Protein AF-A0A959H882-F1 (afdb_monomer)

Sequence (216 aa):
LDQQQSSIPTDHIDLYSEYSSTGFEPPEAHKGDVARAMFYFYTIYRQEADAEDPGFFESQRETLCEWHLADPADDKEYQRSEKIAFYQGNPNPFVLDCTVAQRTYCTEFFEPCDPVAVEEPAGGPGLEVKAIPNPAGTTTGLQYRLPASGEVTLFLFDAYGRLLFRRDLGYQQPGTHNYPLTMDGSQGPFLVCQLWLLREGGALIDSEKILWNGAR

Nearest PDB structures (foldseek):
  2xwx-assembly1_B  TM=7.263E-01  e=2.836E-04  Vibrio cholerae
  8gum-assembly1_A  TM=7.091E-01  e=6.236E-04  Vibrio campbellii ATCC BAA-1116
  3idu-assembly2_B  TM=5.069E-01  e=8.453E-03  Pyrococcus furiosus
  3idu-assembly1_A  TM=4.789E-01  e=1.373E-02  Pyrococcus furiosus
  8gum-assembly1_B  TM=6.459E-01  e=3.022E-01  Vibrio campbellii ATCC BAA-1116

Mean predicted aligned error: 14.74 Å

Foldseek 3Di:
DDDDDDDQDPPPSLCDWDDDPVDTGHRLQCLLVVLLVLVQCCVVCVVVCCVVPVCVCVVCLVVSLVSNVSHPADPVLVVVQVVVCVVVVHGRVCNQAVCVSCVPRVVVDDDDDDGPPPCLVPAAPAWDWDWPPFQDEQKTKIKIFAPAWAWKKKWKAAPVRHTPDIDTPGTDGGGIDIDMDGHDPPRDQKMKMKMFGAHDVGHTRHMDIDIGGHDD

pLDDT: mean 82.04, std 13.19, range [38.28, 97.5]

Radius of gyration: 22.75 Å; Cα contacts (8 Å, |Δi|>4): 353; chains: 1; bounding box: 53×35×68 Å

Secondary structure (DSSP, 8-state):
-----SS--SS-GGGS-EEETTEEE--GGGHHHHHHHHHHHHHHSHHHHHHH-TTHHHHHHHHHHHHHHHS---HHHHHHHHHHHHHHSS--HHHH-THHHHHHT-TT----------------S--EEEEESSSBSSEEEEEEEESS-EEEEEEEEETT--EEEEEEEEEE-SEEEEEEEE--TTS-SEEEEEEEEE-TTS-EEEEEEEEEEB--

Solvent-accessible surface area (backbone atoms only — not comparable to full-atom values): 12406 Å² total; per-residue (Å²): 134,95,80,84,80,94,65,85,64,95,67,71,52,58,77,44,65,48,78,58,99,89,50,74,44,67,21,52,94,42,30,12,62,52,22,37,51,50,54,46,49,48,69,76,41,39,70,62,45,47,70,75,44,67,58,57,62,68,76,41,43,65,62,33,44,51,24,36,67,77,24,65,70,48,72,68,56,43,54,47,31,52,60,49,14,75,78,72,74,57,54,54,60,47,60,70,34,51,61,52,44,36,77,72,79,26,73,89,59,87,70,90,69,75,54,69,68,68,71,63,57,69,65,32,89,55,58,43,70,45,60,49,54,68,66,17,65,59,51,30,30,41,38,32,31,37,66,53,62,25,35,32,37,42,36,31,22,32,82,85,68,48,78,76,45,77,45,78,73,46,75,42,69,53,44,81,47,76,45,86,44,78,56,67,93,84,59,61,53,39,34,38,41,36,40,37,34,18,38,93,90,70,51,79,60,28,46,37,75,43,84,42,42,38,51,132

Structure (mmCIF, N/CA/C/O backbone):
data_AF-A0A959H882-F1
#
_entry.id   AF-A0A959H882-F1
#
loop_
_atom_site.group_PDB
_atom_site.id
_atom_site.type_symbol
_atom_site.label_atom_id
_atom_site.label_alt_id
_atom_site.label_comp_id
_atom_site.label_asym_id
_atom_site.label_entity_id
_atom_site.label_seq_id
_atom_site.pdbx_PDB_ins_code
_atom_site.Cartn_x
_atom_site.Cartn_y
_atom_site.Cartn_z
_atom_site.occupancy
_atom_site.B_iso_or_equiv
_atom_site.auth_seq_id
_atom_site.auth_comp_id
_atom_site.auth_asym_id
_atom_site.auth_atom_id
_atom_site.pdbx_PDB_model_num
ATOM 1 N N . LEU A 1 1 ? -4.477 -20.015 -20.759 1.00 49.00 1 LEU A N 1
ATOM 2 C CA . LEU A 1 1 ? -4.951 -19.545 -22.078 1.00 49.00 1 LEU A CA 1
ATOM 3 C C . LEU A 1 1 ? -3.683 -19.179 -22.827 1.00 49.00 1 LEU A C 1
ATOM 5 O O . LEU A 1 1 ? -3.068 -18.199 -22.446 1.00 49.00 1 LEU A O 1
ATOM 9 N N . ASP A 1 2 ? -3.262 -20.001 -23.789 1.00 61.62 2 ASP A N 1
ATOM 10 C CA . ASP A 1 2 ? -2.006 -19.814 -24.534 1.00 61.62 2 ASP A CA 1
ATOM 11 C C . ASP A 1 2 ? -2.335 -19.198 -25.897 1.00 61.62 2 ASP A C 1
ATOM 13 O O . ASP A 1 2 ? -2.371 -19.884 -26.918 1.00 61.62 2 ASP A O 1
ATOM 17 N N . GLN A 1 3 ? -2.693 -17.915 -25.901 1.00 72.38 3 GLN A N 1
ATOM 18 C CA . GLN A 1 3 ? -2.927 -17.171 -27.137 1.00 72.38 3 GLN A CA 1
ATOM 19 C C . GLN A 1 3 ? -1.804 -16.155 -27.330 1.00 72.38 3 GLN A C 1
ATOM 21 O O . GLN A 1 3 ? -1.552 -15.332 -26.457 1.00 72.38 3 GLN A O 1
ATOM 26 N N . GLN A 1 4 ? -1.137 -16.227 -28.480 1.00 80.12 4 GLN A N 1
ATOM 27 C CA . GLN A 1 4 ? -0.104 -15.293 -28.912 1.00 80.12 4 GLN A CA 1
ATOM 28 C C . GLN A 1 4 ? -0.461 -14.801 -30.314 1.00 80.12 4 GLN A C 1
ATOM 30 O O . GLN A 1 4 ? -0.875 -15.592 -31.164 1.00 80.12 4 GLN A O 1
ATOM 35 N N . GLN A 1 5 ? -0.277 -13.508 -30.566 1.00 83.25 5 GLN A N 1
ATOM 36 C CA . GLN A 1 5 ? -0.464 -12.902 -31.881 1.00 83.25 5 GLN A CA 1
ATOM 37 C C . GLN A 1 5 ? 0.698 -11.967 -32.210 1.00 83.25 5 GLN A C 1
ATOM 39 O O . GLN A 1 5 ? 1.328 -11.410 -31.318 1.00 83.25 5 GLN A O 1
ATOM 44 N N . SER A 1 6 ? 0.993 -11.822 -33.501 1.00 83.44 6 SER A N 1
ATOM 45 C CA . SER A 1 6 ? 2.098 -10.997 -34.008 1.00 83.44 6 SER A CA 1
ATOM 46 C C . SER A 1 6 ? 1.657 -9.624 -34.523 1.00 83.44 6 SER A C 1
ATOM 48 O O . SER A 1 6 ? 2.498 -8.823 -34.919 1.00 83.44 6 SER A O 1
ATOM 50 N N . SER A 1 7 ? 0.350 -9.366 -34.582 1.00 84.12 7 SER A N 1
ATOM 51 C CA . SER A 1 7 ? -0.237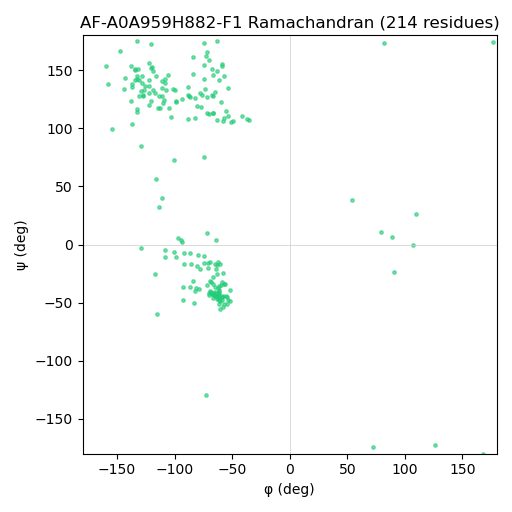 -8.080 -34.964 1.00 84.12 7 SER A CA 1
ATOM 52 C C . SER A 1 7 ? -0.847 -7.400 -33.747 1.00 84.12 7 SER A C 1
ATOM 54 O O . SER A 1 7 ? -1.462 -8.079 -32.926 1.00 84.12 7 SER A O 1
ATOM 56 N N . ILE A 1 8 ? -0.724 -6.072 -33.672 1.00 83.31 8 ILE A N 1
ATOM 57 C CA . ILE A 1 8 ? -1.352 -5.270 -32.617 1.00 83.31 8 ILE A CA 1
ATOM 58 C C . ILE A 1 8 ? -2.878 -5.476 -32.690 1.00 83.31 8 ILE A C 1
ATOM 60 O O . ILE A 1 8 ? -3.454 -5.254 -33.763 1.00 83.31 8 ILE A O 1
ATOM 64 N N . PRO A 1 9 ? -3.536 -5.940 -31.610 1.00 84.19 9 PRO A N 1
ATOM 65 C CA . PRO A 1 9 ? -4.986 -6.091 -31.586 1.00 84.19 9 PRO A CA 1
ATOM 66 C C . PRO A 1 9 ? -5.695 -4.749 -31.788 1.00 84.19 9 PRO A C 1
ATOM 68 O O . PRO A 1 9 ? -5.273 -3.719 -31.272 1.00 84.19 9 PRO A O 1
ATOM 71 N N . THR A 1 10 ? -6.800 -4.765 -32.535 1.00 85.12 10 THR A N 1
ATOM 72 C CA . THR A 1 10 ? -7.606 -3.563 -32.809 1.00 85.12 10 THR A CA 1
ATOM 73 C C . THR A 1 10 ? -8.634 -3.258 -31.723 1.00 85.12 10 THR A C 1
ATOM 75 O O . THR A 1 10 ? -9.138 -2.143 -31.679 1.00 85.12 10 THR A O 1
ATOM 78 N N . ASP A 1 11 ? -8.934 -4.232 -30.859 1.00 83.75 11 ASP A N 1
ATOM 79 C CA . ASP A 1 11 ? -9.894 -4.123 -29.760 1.00 83.75 11 ASP A CA 1
ATOM 80 C C . ASP A 1 11 ? -9.280 -4.672 -28.467 1.00 83.75 11 ASP A C 1
ATOM 82 O O . ASP A 1 11 ? -8.568 -5.678 -28.495 1.00 83.75 11 ASP A O 1
ATOM 86 N N . HIS A 1 12 ? -9.622 -4.055 -27.330 1.00 83.75 12 HIS A N 1
ATOM 87 C CA . HIS A 1 12 ? -9.167 -4.449 -25.987 1.00 83.75 12 HIS A CA 1
ATOM 88 C C . HIS A 1 12 ? -7.639 -4.554 -25.854 1.00 83.75 12 HIS A C 1
ATOM 90 O O . HIS A 1 12 ? -7.146 -5.473 -25.201 1.00 83.75 12 HIS A O 1
ATOM 96 N N . ILE A 1 13 ? -6.903 -3.638 -26.491 1.00 84.94 13 ILE A N 1
ATOM 97 C CA . ILE A 1 13 ? -5.433 -3.618 -26.485 1.00 84.94 13 ILE A CA 1
ATOM 98 C C . ILE A 1 13 ? -4.863 -3.683 -25.059 1.00 84.94 13 ILE A C 1
ATOM 100 O O . ILE A 1 13 ? -3.980 -4.495 -24.805 1.00 84.94 13 ILE A O 1
ATOM 104 N N . ASP A 1 14 ? -5.501 -2.987 -24.116 1.00 86.31 14 ASP A N 1
ATOM 105 C CA . ASP A 1 14 ? -5.119 -2.913 -22.701 1.00 86.31 14 ASP A CA 1
ATOM 106 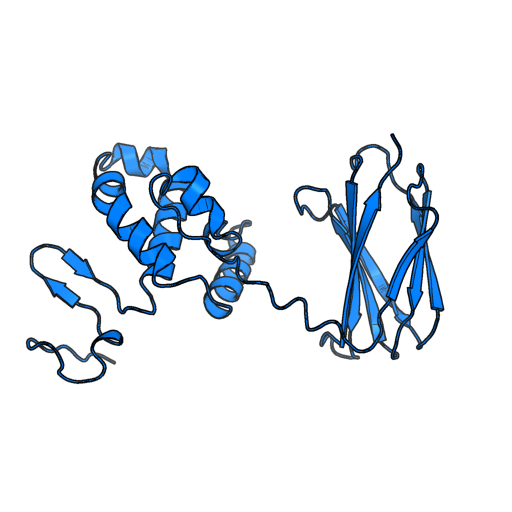C C . ASP A 1 14 ? -5.110 -4.267 -21.959 1.00 86.31 14 ASP A C 1
ATOM 108 O O . ASP A 1 14 ? -4.544 -4.383 -20.8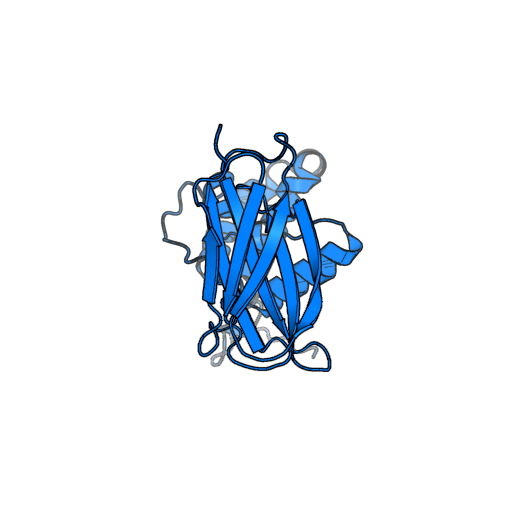71 1.00 86.31 14 ASP A O 1
ATOM 112 N N . LEU A 1 15 ? -5.751 -5.306 -22.516 1.00 86.81 15 LEU A N 1
ATOM 113 C CA . LEU A 1 15 ? -5.795 -6.654 -21.931 1.00 86.81 15 LEU A CA 1
ATOM 114 C C . LEU A 1 15 ? -4.605 -7.534 -22.332 1.00 86.81 15 LEU A C 1
ATOM 116 O O . LEU A 1 15 ? -4.486 -8.658 -21.835 1.00 86.81 15 LEU A O 1
ATOM 120 N N . TYR A 1 16 ? -3.755 -7.071 -23.246 1.00 87.31 16 TYR A N 1
ATOM 121 C CA . TYR A 1 16 ? -2.640 -7.847 -23.776 1.00 87.31 16 TYR A CA 1
ATOM 122 C C . TYR A 1 16 ? -1.315 -7.356 -23.206 1.00 87.31 16 TYR A C 1
ATOM 124 O O . TYR A 1 16 ? -1.120 -6.174 -22.961 1.00 87.31 16 TYR A O 1
ATOM 132 N N . SER A 1 17 ? -0.390 -8.291 -23.003 1.00 90.12 17 SER A N 1
ATOM 133 C CA . SER A 1 17 ? 1.014 -7.950 -22.784 1.00 90.12 17 SER A CA 1
ATOM 134 C C . SER A 1 17 ? 1.711 -7.757 -24.121 1.00 90.12 17 SER A C 1
ATOM 136 O O . SER A 1 17 ? 1.430 -8.485 -25.081 1.00 90.12 17 SER A O 1
ATOM 138 N N . GLU A 1 18 ? 2.675 -6.848 -24.162 1.00 90.38 18 GLU A N 1
ATOM 139 C CA . GLU A 1 18 ? 3.462 -6.559 -25.351 1.00 90.38 18 GLU A CA 1
ATOM 140 C C . GLU A 1 18 ? 4.889 -7.079 -25.188 1.00 90.38 18 GLU A C 1
ATOM 142 O O . GLU A 1 18 ? 5.509 -6.986 -24.129 1.00 90.38 18 GLU A O 1
ATOM 147 N N . TYR A 1 19 ? 5.429 -7.661 -26.254 1.00 89.44 19 TYR A N 1
ATOM 148 C CA . TYR A 1 19 ? 6.798 -8.158 -26.275 1.00 89.44 19 TYR A CA 1
ATOM 149 C C . TYR A 1 19 ? 7.511 -7.654 -27.522 1.00 89.44 19 TYR A C 1
ATOM 151 O O . TYR A 1 19 ? 7.033 -7.833 -28.645 1.00 89.44 19 TYR A O 1
ATOM 159 N N . SER A 1 20 ? 8.680 -7.054 -27.322 1.00 86.62 20 SER A N 1
ATOM 160 C CA . SER A 1 20 ? 9.545 -6.546 -28.380 1.00 86.62 20 SER A CA 1
ATOM 161 C C . SER A 1 20 ? 10.992 -6.991 -28.165 1.00 86.62 20 SER A C 1
ATOM 163 O O . SER A 1 20 ? 11.350 -7.585 -27.150 1.00 86.62 20 SER A O 1
ATOM 165 N N . SER A 1 21 ? 11.869 -6.681 -29.123 1.00 86.00 21 SER A N 1
ATOM 166 C CA . SER A 1 21 ? 13.305 -6.951 -28.985 1.00 86.00 21 SER A CA 1
ATOM 167 C C . SER A 1 21 ? 13.975 -6.143 -27.870 1.00 86.00 21 SER A C 1
ATOM 169 O O . SER A 1 21 ? 15.100 -6.458 -27.494 1.00 86.00 21 SER A O 1
ATOM 171 N N . THR A 1 22 ? 13.325 -5.082 -27.388 1.00 83.56 22 THR A N 1
ATOM 172 C CA . THR A 1 22 ? 13.871 -4.160 -26.387 1.00 83.56 22 THR A CA 1
ATOM 173 C C . THR A 1 22 ? 13.210 -4.300 -25.022 1.00 83.56 22 THR A C 1
ATOM 175 O O . THR A 1 22 ? 13.666 -3.660 -24.081 1.00 83.56 22 THR A O 1
ATOM 178 N N . GLY A 1 23 ? 12.170 -5.128 -24.881 1.00 85.50 23 GLY A N 1
ATOM 179 C CA . GLY A 1 23 ? 11.523 -5.313 -23.589 1.00 85.50 23 GLY A CA 1
ATOM 180 C C . GLY A 1 23 ? 10.195 -6.054 -23.636 1.00 85.50 23 GLY A C 1
ATOM 181 O O . GLY A 1 23 ? 9.709 -6.468 -24.690 1.00 85.50 23 GLY A O 1
ATOM 182 N N . PHE A 1 24 ? 9.628 -6.204 -22.446 1.00 90.75 24 PHE A N 1
ATOM 183 C CA . PHE A 1 24 ? 8.297 -6.734 -22.203 1.00 90.75 24 PHE A CA 1
ATOM 184 C C . PHE A 1 24 ? 7.492 -5.689 -21.434 1.00 90.75 24 PHE A C 1
ATOM 186 O O . PHE A 1 24 ? 8.002 -5.109 -20.475 1.00 90.75 24 PHE A O 1
ATOM 193 N N . GLU A 1 25 ? 6.244 -5.492 -21.833 1.00 92.06 25 GLU A N 1
ATOM 194 C CA . GLU A 1 25 ? 5.291 -4.594 -21.194 1.00 92.06 25 GLU A CA 1
ATOM 195 C C . GLU A 1 25 ? 4.064 -5.404 -20.741 1.00 92.06 25 GLU A C 1
ATOM 197 O O . GLU A 1 25 ? 3.471 -6.132 -21.546 1.00 92.06 25 GLU A O 1
ATOM 202 N N . PRO A 1 26 ? 3.700 -5.367 -19.448 1.00 93.38 26 PRO A N 1
ATOM 203 C CA . PRO A 1 26 ? 2.526 -6.066 -18.941 1.00 93.38 26 PRO A CA 1
ATOM 204 C C . PRO A 1 26 ? 1.227 -5.377 -19.403 1.00 93.38 26 PRO A C 1
ATOM 206 O O . PRO A 1 26 ? 1.269 -4.225 -19.833 1.00 93.38 26 PRO A O 1
ATOM 209 N N . PRO A 1 27 ? 0.064 -6.050 -19.282 1.00 93.25 27 PRO A N 1
ATOM 210 C CA . PRO A 1 27 ? -1.227 -5.419 -19.549 1.00 93.25 27 PRO A CA 1
ATOM 211 C C . PRO A 1 27 ? -1.439 -4.214 -18.628 1.00 93.25 27 PRO A C 1
ATOM 213 O O . PRO A 1 27 ? -0.927 -4.207 -17.506 1.00 93.25 27 PRO A O 1
ATOM 216 N N . GLU A 1 28 ? -2.241 -3.242 -19.062 1.00 90.25 28 GLU A N 1
ATOM 217 C CA . GLU A 1 28 ? -2.401 -1.959 -18.359 1.00 90.25 28 GLU A CA 1
ATOM 218 C C . GLU A 1 28 ? -2.802 -2.139 -16.889 1.00 90.25 28 GLU A C 1
ATOM 220 O O . GLU A 1 28 ? -2.167 -1.581 -16.002 1.00 90.25 28 GLU A O 1
ATOM 225 N N . ALA A 1 29 ? -3.774 -3.018 -16.623 1.00 88.62 29 ALA A N 1
ATOM 226 C CA . ALA A 1 29 ? -4.284 -3.325 -15.279 1.00 88.62 29 ALA A CA 1
ATOM 227 C C . ALA A 1 29 ? -3.322 -4.150 -14.388 1.00 88.62 29 ALA A C 1
ATOM 229 O O . ALA A 1 29 ? -3.738 -4.715 -13.377 1.00 88.62 29 ALA A O 1
ATOM 230 N N . HIS A 1 30 ? -2.074 -4.336 -14.821 1.00 92.62 30 HIS A N 1
ATOM 231 C CA . HIS A 1 30 ? -1.021 -5.018 -14.069 1.00 92.62 30 HIS A CA 1
ATOM 232 C C . HIS A 1 30 ? 0.279 -4.212 -13.992 1.00 92.62 30 HIS A C 1
ATOM 234 O O . HIS A 1 30 ? 1.249 -4.668 -13.377 1.00 92.62 30 HIS A O 1
ATOM 240 N N . LYS A 1 31 ? 0.346 -3.044 -14.633 1.00 94.56 31 LYS A N 1
ATOM 241 C CA . LYS A 1 31 ? 1.549 -2.209 -14.653 1.00 94.56 31 LYS A CA 1
ATOM 242 C C . LYS A 1 31 ? 1.940 -1.769 -13.244 1.00 94.56 31 LYS A C 1
ATOM 244 O O . LYS A 1 31 ? 3.107 -1.888 -12.861 1.00 94.56 31 LYS A O 1
ATOM 249 N N . GLY A 1 32 ? 0.969 -1.345 -12.447 1.00 94.56 32 GLY A N 1
ATOM 250 C CA . GLY A 1 32 ? 1.167 -0.887 -11.079 1.00 94.56 32 GLY A CA 1
ATOM 251 C C . GLY A 1 32 ? 1.571 -2.016 -10.144 1.00 94.56 32 GLY A C 1
ATOM 252 O O . GLY A 1 32 ? 2.495 -1.852 -9.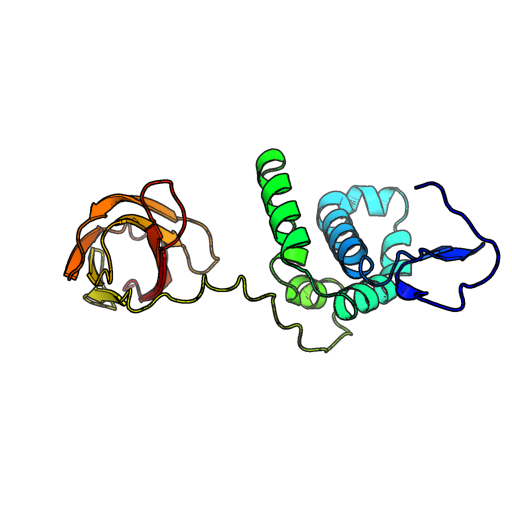346 1.00 94.56 32 GLY A O 1
ATOM 253 N N . ASP A 1 33 ? 0.952 -3.187 -10.299 1.00 94.69 33 ASP A N 1
ATOM 254 C CA . ASP A 1 33 ? 1.320 -4.413 -9.583 1.00 94.69 33 ASP A CA 1
ATOM 255 C C . ASP A 1 33 ? 2.807 -4.749 -9.760 1.00 94.69 33 ASP A C 1
ATOM 257 O O . ASP A 1 33 ? 3.527 -5.037 -8.796 1.00 94.69 33 ASP A O 1
ATOM 261 N N . VAL A 1 34 ? 3.281 -4.707 -11.010 1.00 96.62 34 VAL A N 1
ATOM 262 C CA . VAL A 1 34 ? 4.688 -4.954 -11.346 1.00 96.62 34 VAL A CA 1
ATOM 263 C C . VAL A 1 34 ? 5.575 -3.869 -10.743 1.00 96.62 34 VAL A C 1
ATOM 265 O O . VAL A 1 34 ? 6.591 -4.196 -10.126 1.00 96.62 34 VAL A O 1
ATOM 268 N N . ALA A 1 35 ? 5.182 -2.598 -10.846 1.00 96.94 35 ALA A N 1
ATOM 269 C CA . ALA A 1 35 ? 5.929 -1.488 -10.264 1.00 96.94 35 ALA A CA 1
ATOM 270 C C . ALA A 1 35 ? 6.123 -1.648 -8.750 1.00 96.94 35 ALA A C 1
ATOM 272 O O . ALA A 1 35 ? 7.253 -1.630 -8.254 1.00 96.94 35 ALA A O 1
ATOM 273 N N . ARG A 1 36 ? 5.042 -1.899 -8.006 1.00 95.50 36 ARG A N 1
ATOM 274 C CA . ARG A 1 36 ? 5.077 -2.066 -6.545 1.00 95.50 36 ARG A CA 1
ATOM 275 C C . ARG A 1 36 ? 5.839 -3.315 -6.118 1.00 95.50 36 ARG A C 1
ATOM 277 O O . ARG A 1 36 ? 6.515 -3.290 -5.085 1.00 95.50 36 ARG A O 1
ATOM 284 N N . ALA A 1 37 ? 5.777 -4.396 -6.894 1.00 94.88 37 ALA A N 1
ATOM 285 C CA . ALA A 1 37 ? 6.597 -5.581 -6.660 1.00 94.88 37 ALA A CA 1
ATOM 286 C C . ALA A 1 37 ? 8.095 -5.291 -6.857 1.00 94.88 37 ALA A C 1
ATOM 288 O O . ALA A 1 37 ? 8.906 -5.692 -6.021 1.00 94.88 37 ALA A O 1
ATOM 289 N N . MET A 1 38 ? 8.461 -4.551 -7.909 1.00 97.00 38 MET A N 1
ATOM 290 C CA . MET A 1 38 ? 9.848 -4.168 -8.192 1.00 97.00 38 MET A CA 1
ATOM 291 C C . MET A 1 38 ? 10.409 -3.199 -7.149 1.00 97.00 38 MET A C 1
ATOM 293 O O . MET A 1 38 ? 11.529 -3.399 -6.677 1.00 97.00 38 MET A O 1
ATOM 297 N N . PHE A 1 39 ? 9.629 -2.202 -6.720 1.00 96.31 39 PHE A N 1
ATOM 298 C CA . PHE A 1 39 ? 10.022 -1.308 -5.628 1.00 96.31 39 PHE A CA 1
ATOM 299 C C . PHE A 1 39 ? 10.280 -2.074 -4.333 1.00 96.31 39 PHE A C 1
ATOM 301 O O . PHE A 1 39 ? 11.299 -1.852 -3.679 1.00 96.31 39 PHE A O 1
ATOM 308 N N . TYR A 1 40 ? 9.400 -3.013 -3.979 1.00 94.19 40 TYR A N 1
ATOM 309 C CA . TYR A 1 40 ? 9.592 -3.865 -2.810 1.00 94.19 40 TYR A CA 1
ATOM 310 C C . TYR A 1 40 ? 10.848 -4.721 -2.923 1.00 94.19 40 TYR A C 1
ATOM 312 O O . TYR A 1 40 ? 11.682 -4.702 -2.018 1.00 94.19 40 TYR A O 1
ATOM 320 N N . PHE A 1 41 ? 11.005 -5.433 -4.040 1.00 94.62 41 PHE A N 1
ATOM 321 C CA . PHE A 1 41 ? 12.165 -6.281 -4.284 1.00 94.62 41 PHE A CA 1
ATOM 322 C C . PHE A 1 41 ? 13.464 -5.489 -4.132 1.00 94.62 41 PHE A C 1
ATOM 324 O O . PHE A 1 41 ? 14.327 -5.880 -3.349 1.00 94.62 41 PHE A O 1
ATOM 331 N N . TYR A 1 42 ? 13.572 -4.342 -4.804 1.00 95.69 42 TYR A N 1
ATOM 332 C CA . TYR A 1 42 ? 14.772 -3.518 -4.738 1.00 95.69 42 TYR A CA 1
ATOM 333 C C . TYR A 1 42 ? 14.979 -2.886 -3.355 1.00 95.69 42 TYR A C 1
ATOM 335 O O . TYR A 1 42 ? 16.114 -2.746 -2.916 1.00 95.69 42 TYR A O 1
ATOM 343 N N . THR A 1 43 ? 13.911 -2.556 -2.621 1.00 92.94 43 THR A N 1
ATOM 344 C CA . THR A 1 43 ? 14.021 -2.063 -1.235 1.00 92.94 43 THR A CA 1
ATOM 345 C C . THR A 1 43 ? 14.604 -3.126 -0.302 1.00 92.94 43 THR A C 1
ATOM 347 O O . THR A 1 43 ? 15.451 -2.813 0.534 1.00 92.94 43 THR A O 1
ATOM 350 N N . ILE A 1 44 ? 14.141 -4.373 -0.419 1.00 91.06 44 ILE A N 1
ATOM 351 C CA . ILE A 1 44 ? 14.508 -5.462 0.495 1.00 91.06 44 ILE A CA 1
ATOM 352 C C . ILE A 1 44 ? 15.848 -6.105 0.119 1.00 91.06 44 ILE A C 1
ATOM 354 O O . ILE A 1 44 ? 16.643 -6.395 1.009 1.00 91.06 44 ILE A O 1
ATOM 358 N N . TYR A 1 45 ? 16.115 -6.291 -1.175 1.00 92.75 45 TYR A N 1
ATOM 359 C CA . TYR A 1 45 ? 17.271 -7.026 -1.708 1.00 92.75 45 TYR A CA 1
ATOM 360 C C . TYR A 1 45 ? 18.250 -6.119 -2.457 1.00 92.75 45 TYR A C 1
ATOM 362 O O . TYR A 1 45 ? 18.865 -6.517 -3.447 1.00 92.75 45 TYR A O 1
ATOM 370 N N . ARG A 1 46 ? 18.370 -4.860 -2.020 1.00 93.94 46 ARG A N 1
ATOM 371 C CA . ARG A 1 46 ? 19.183 -3.854 -2.710 1.00 93.94 46 ARG A CA 1
ATOM 372 C C . ARG A 1 46 ? 20.627 -4.297 -2.912 1.00 93.94 46 ARG A C 1
ATOM 374 O O . ARG A 1 46 ? 21.183 -4.087 -3.979 1.00 93.94 46 ARG A O 1
ATOM 381 N N . GLN A 1 47 ? 21.240 -4.880 -1.881 1.00 95.31 47 GLN A N 1
ATOM 382 C CA . GLN A 1 47 ? 22.654 -5.254 -1.936 1.00 95.31 47 GLN A CA 1
ATOM 383 C C . GLN A 1 47 ? 22.901 -6.343 -2.977 1.00 95.31 47 GLN A C 1
ATOM 385 O O . GLN A 1 47 ? 23.882 -6.277 -3.708 1.00 95.31 47 GLN A O 1
ATOM 390 N N . GLU A 1 48 ? 22.010 -7.326 -3.050 1.00 97.19 48 GLU A N 1
ATOM 391 C CA . GLU A 1 48 ? 22.064 -8.416 -4.012 1.00 97.19 48 GLU A CA 1
ATOM 392 C C . GLU A 1 48 ? 21.770 -7.920 -5.430 1.00 97.19 48 GLU A C 1
ATOM 394 O O . GLU A 1 48 ? 22.490 -8.273 -6.358 1.00 97.19 48 GLU A O 1
ATOM 399 N N . ALA A 1 49 ? 20.763 -7.058 -5.596 1.00 95.31 49 ALA A N 1
ATOM 400 C CA . ALA A 1 49 ? 20.442 -6.451 -6.885 1.00 95.31 49 ALA A CA 1
ATOM 401 C C . ALA A 1 49 ? 21.608 -5.603 -7.421 1.00 95.31 49 ALA A C 1
ATOM 403 O O . ALA A 1 49 ? 22.024 -5.790 -8.562 1.00 95.31 49 ALA A O 1
ATOM 404 N N . ASP A 1 50 ? 22.184 -4.738 -6.579 1.00 95.50 50 ASP A N 1
ATOM 405 C CA . ASP A 1 50 ? 23.317 -3.877 -6.940 1.00 95.50 50 ASP A CA 1
ATOM 406 C C . ASP A 1 50 ? 24.601 -4.683 -7.206 1.00 95.50 50 ASP A C 1
ATOM 408 O O . ASP A 1 50 ? 25.465 -4.239 -7.965 1.00 95.50 50 ASP A O 1
ATOM 412 N N . ALA A 1 51 ? 24.750 -5.858 -6.583 1.00 97.50 51 ALA A N 1
ATOM 413 C CA . ALA A 1 51 ? 25.878 -6.754 -6.829 1.00 97.50 51 ALA A CA 1
ATOM 414 C C . ALA A 1 51 ? 25.797 -7.447 -8.198 1.00 97.50 51 ALA A C 1
ATOM 416 O O . ALA A 1 51 ? 26.839 -7.683 -8.811 1.00 97.50 51 ALA A O 1
ATOM 417 N N . GLU A 1 52 ? 24.589 -7.769 -8.664 1.00 97.25 52 GLU A N 1
ATOM 418 C CA . GLU A 1 52 ? 24.365 -8.416 -9.961 1.00 97.25 52 GLU A CA 1
ATOM 419 C C . GLU A 1 52 ? 24.340 -7.402 -11.114 1.00 97.25 52 GLU A C 1
ATOM 421 O O . GLU A 1 52 ? 25.056 -7.574 -12.101 1.00 97.25 52 GLU A O 1
ATOM 426 N N . ASP A 1 53 ? 23.554 -6.328 -10.994 1.00 96.94 53 ASP A N 1
ATOM 427 C CA . ASP A 1 53 ? 23.511 -5.238 -11.971 1.00 96.94 53 ASP A CA 1
ATOM 428 C C . ASP A 1 53 ? 23.054 -3.918 -11.312 1.00 96.94 53 ASP A C 1
ATOM 430 O O . ASP A 1 53 ? 21.851 -3.671 -11.164 1.00 96.94 53 ASP A O 1
ATOM 434 N N . PRO A 1 54 ? 23.992 -3.017 -10.964 1.00 94.25 54 PRO A N 1
ATOM 435 C CA . PRO A 1 54 ? 23.673 -1.761 -10.284 1.00 94.25 54 PRO A CA 1
ATOM 436 C C . PRO A 1 54 ? 22.916 -0.758 -11.165 1.00 94.25 54 PRO A C 1
ATOM 438 O O . PRO A 1 54 ? 22.388 0.230 -10.656 1.00 94.25 54 PRO A O 1
ATOM 441 N N . GLY A 1 55 ? 22.886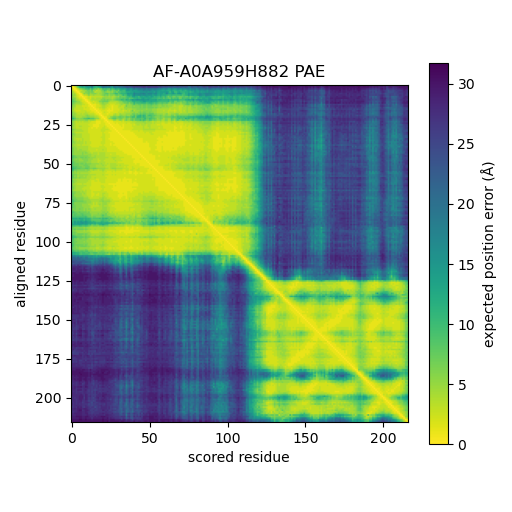 -0.959 -12.488 1.00 95.50 55 GLY A N 1
ATOM 442 C CA . GLY A 1 55 ? 22.160 -0.097 -13.419 1.00 95.50 55 GLY A CA 1
ATOM 443 C C . GLY A 1 55 ? 20.732 -0.563 -13.692 1.00 95.50 55 GLY A C 1
ATOM 444 O O . GLY A 1 55 ? 19.927 0.228 -14.184 1.00 95.50 55 GLY A O 1
ATOM 445 N N . PHE A 1 56 ? 20.404 -1.818 -13.373 1.00 94.62 56 PHE A N 1
ATOM 446 C CA . PHE A 1 56 ? 19.155 -2.447 -13.798 1.00 94.62 56 PHE A CA 1
ATOM 447 C C . PHE A 1 56 ? 17.922 -1.715 -13.270 1.00 94.62 56 PHE A C 1
ATOM 449 O O . PHE A 1 56 ? 17.083 -1.277 -14.058 1.00 94.62 56 PHE A O 1
ATOM 456 N N . PHE A 1 57 ? 17.831 -1.528 -11.950 1.00 95.94 57 PHE A N 1
ATOM 457 C CA . PHE A 1 57 ? 16.683 -0.854 -11.343 1.00 95.94 57 PHE A CA 1
ATOM 458 C C . PHE A 1 57 ? 16.575 0.601 -11.808 1.00 95.94 57 PHE A C 1
ATOM 460 O O . PHE A 1 57 ? 15.502 1.035 -12.216 1.00 95.94 57 PHE A O 1
ATOM 467 N N . GLU A 1 58 ? 17.688 1.343 -11.797 1.00 95.12 58 GLU A N 1
ATOM 468 C CA . GLU A 1 58 ? 17.680 2.759 -12.177 1.00 95.12 58 GLU A CA 1
ATOM 469 C C . GLU A 1 58 ? 17.249 2.953 -13.635 1.00 95.12 58 GLU A C 1
ATOM 471 O O . GLU A 1 58 ? 16.480 3.862 -13.928 1.00 95.12 58 GLU A O 1
ATOM 476 N N . SER A 1 59 ? 17.649 2.052 -14.539 1.00 95.69 59 SER A N 1
ATOM 477 C CA . SER A 1 59 ? 17.250 2.110 -15.952 1.00 95.69 59 SER A CA 1
ATOM 478 C C . SER A 1 59 ? 15.744 1.940 -16.191 1.00 95.69 59 SER A C 1
ATOM 480 O O . SER A 1 59 ? 15.247 2.343 -17.238 1.00 95.69 59 SER A O 1
ATOM 482 N N . GLN A 1 60 ? 15.022 1.349 -15.234 1.00 95.19 60 GLN A N 1
ATOM 483 C CA . GLN A 1 60 ? 13.579 1.099 -15.307 1.00 95.19 60 GLN A CA 1
ATOM 484 C C . GLN A 1 60 ? 12.778 2.001 -14.363 1.00 95.19 60 GLN A C 1
ATOM 486 O O . GLN A 1 60 ? 11.553 2.041 -14.456 1.00 95.19 60 GLN A O 1
ATOM 491 N N . ARG A 1 61 ? 13.447 2.716 -13.448 1.00 96.31 61 ARG A N 1
ATOM 492 C CA . ARG A 1 61 ? 12.825 3.471 -12.353 1.00 96.31 61 ARG A CA 1
ATOM 493 C C . ARG A 1 61 ? 11.731 4.409 -12.848 1.00 96.31 61 ARG A C 1
ATOM 495 O O . ARG A 1 61 ? 10.641 4.394 -12.287 1.00 96.31 61 ARG A O 1
ATOM 502 N N . GLU A 1 62 ? 12.011 5.198 -13.883 1.00 95.94 62 GLU A N 1
ATOM 503 C CA . GLU A 1 62 ? 11.049 6.155 -14.445 1.00 95.94 62 GLU A CA 1
ATOM 504 C C . GLU A 1 62 ? 9.796 5.444 -14.973 1.00 95.94 62 GLU A C 1
ATOM 506 O O . GLU A 1 62 ? 8.692 5.781 -14.551 1.00 95.94 62 GLU A O 1
ATOM 511 N N . THR A 1 63 ? 9.961 4.383 -15.770 1.00 95.31 63 THR A N 1
ATOM 512 C CA . THR A 1 63 ? 8.850 3.555 -16.266 1.00 95.31 63 THR A CA 1
ATOM 513 C C . THR A 1 63 ? 8.027 2.957 -15.125 1.00 95.31 63 THR A C 1
ATOM 515 O O . THR A 1 63 ? 6.800 2.988 -15.157 1.00 95.31 63 THR A O 1
ATOM 518 N N . LEU A 1 64 ? 8.680 2.434 -14.081 1.00 96.75 64 LEU A N 1
ATOM 519 C CA . LEU A 1 64 ? 7.985 1.871 -12.919 1.00 96.75 64 LEU A CA 1
ATOM 520 C C . LEU A 1 64 ? 7.206 2.953 -12.154 1.00 96.75 64 LEU A C 1
ATOM 522 O O . LEU A 1 64 ? 6.112 2.687 -11.662 1.00 96.75 64 LEU A O 1
ATOM 526 N N . CYS A 1 65 ? 7.733 4.174 -12.061 1.00 95.31 65 CYS A N 1
ATOM 527 C CA . CYS A 1 65 ? 7.019 5.296 -11.455 1.00 95.31 65 CYS A CA 1
ATOM 528 C C . CYS A 1 65 ? 5.779 5.699 -12.264 1.00 95.31 65 CYS A C 1
ATOM 530 O O . CYS A 1 65 ? 4.724 5.922 -11.673 1.00 95.31 65 CYS A O 1
ATOM 532 N N . GLU A 1 66 ? 5.876 5.740 -13.594 1.00 94.06 66 GLU A N 1
ATOM 533 C CA . GLU A 1 66 ? 4.728 5.988 -14.475 1.00 94.06 66 GLU A CA 1
ATOM 534 C C . GLU A 1 66 ? 3.665 4.895 -14.329 1.00 94.06 66 GLU A C 1
ATOM 536 O O . GLU A 1 66 ? 2.485 5.189 -14.151 1.00 94.06 66 GLU A O 1
ATOM 541 N N . TRP A 1 67 ? 4.086 3.631 -14.323 1.00 95.12 67 TRP A N 1
ATOM 542 C CA . TRP A 1 67 ? 3.204 2.478 -14.150 1.00 95.12 67 TRP A CA 1
ATOM 543 C C . TRP A 1 67 ? 2.492 2.470 -12.799 1.00 95.12 67 TRP A C 1
ATOM 545 O O . TRP A 1 67 ? 1.298 2.192 -12.736 1.00 95.12 67 TRP A O 1
ATOM 555 N N . HIS A 1 68 ? 3.198 2.816 -11.722 1.00 93.19 68 HIS A N 1
ATOM 556 C CA . HIS A 1 68 ? 2.611 2.934 -10.385 1.00 93.19 68 HIS A CA 1
ATOM 557 C C . HIS A 1 68 ? 1.510 3.996 -10.315 1.00 93.19 68 HIS A C 1
ATOM 559 O O . HIS A 1 68 ? 0.538 3.814 -9.586 1.00 93.19 68 HIS A O 1
ATOM 565 N N . LEU A 1 69 ? 1.658 5.097 -11.055 1.00 89.81 69 LEU A N 1
ATOM 566 C CA . LEU A 1 69 ? 0.652 6.158 -11.113 1.00 89.81 69 LEU A CA 1
ATOM 567 C C . LEU A 1 69 ? -0.519 5.815 -12.035 1.00 89.81 69 LEU A C 1
ATOM 569 O O . LEU A 1 69 ? -1.657 6.156 -11.721 1.00 89.81 69 LEU A O 1
ATOM 573 N N . ALA A 1 70 ? -0.246 5.157 -13.162 1.00 89.50 70 ALA A N 1
ATOM 574 C CA . ALA A 1 70 ? -1.265 4.785 -14.138 1.00 89.50 70 ALA A CA 1
ATOM 575 C C . ALA A 1 70 ? -2.218 3.695 -13.618 1.00 89.50 70 ALA A C 1
ATOM 577 O O . ALA A 1 70 ? -3.393 3.687 -13.981 1.00 89.50 70 ALA A O 1
ATOM 578 N N . ASP A 1 71 ? -1.721 2.804 -12.756 1.00 90.75 71 ASP A N 1
ATOM 579 C CA . ASP A 1 71 ? -2.456 1.664 -12.204 1.00 90.75 71 ASP A CA 1
ATOM 580 C C . ASP A 1 71 ? -2.326 1.633 -10.664 1.00 90.75 71 ASP A C 1
ATOM 582 O O . ASP A 1 71 ? -1.419 0.997 -10.110 1.00 90.75 71 ASP A O 1
ATOM 586 N N . PRO A 1 72 ? -3.184 2.375 -9.934 1.00 88.50 72 PRO A N 1
ATOM 587 C CA . PRO A 1 72 ? -3.192 2.378 -8.473 1.00 88.50 72 PRO A CA 1
ATOM 588 C C . PRO A 1 72 ? -3.430 0.983 -7.885 1.00 88.50 72 PRO A C 1
ATOM 590 O O . PRO A 1 72 ? -4.041 0.125 -8.515 1.00 88.50 72 PRO A O 1
ATOM 593 N N . ALA A 1 73 ? -2.969 0.757 -6.652 1.00 87.88 73 ALA A N 1
ATOM 594 C CA . ALA A 1 73 ? -3.252 -0.494 -5.952 1.00 87.88 73 ALA A CA 1
ATOM 595 C C . ALA A 1 73 ? -4.766 -0.732 -5.839 1.00 87.88 73 ALA A C 1
ATOM 597 O O . ALA A 1 73 ? -5.537 0.212 -5.674 1.00 87.88 73 ALA A O 1
ATOM 598 N N . ASP A 1 74 ? -5.190 -1.992 -5.907 1.00 81.12 74 ASP A N 1
ATOM 599 C CA . ASP A 1 74 ? -6.591 -2.382 -5.751 1.00 81.12 74 ASP A CA 1
ATOM 600 C C . ASP A 1 74 ? -6.786 -3.354 -4.573 1.00 81.12 74 ASP A C 1
ATOM 602 O O . ASP A 1 74 ? -5.835 -3.860 -3.965 1.00 81.12 74 ASP A O 1
ATOM 606 N N . ASP A 1 75 ? -8.047 -3.646 -4.244 1.00 77.69 75 ASP A N 1
ATOM 607 C CA . ASP A 1 75 ? -8.391 -4.568 -3.155 1.00 77.69 75 ASP A CA 1
ATOM 608 C C . ASP A 1 75 ? -7.808 -5.971 -3.351 1.00 77.69 75 ASP A C 1
ATOM 610 O O . ASP A 1 75 ? -7.499 -6.667 -2.379 1.00 77.69 75 ASP A O 1
ATOM 614 N N . LYS A 1 76 ? -7.671 -6.433 -4.600 1.00 80.19 76 LYS A N 1
ATOM 615 C CA . LYS A 1 76 ? -7.122 -7.765 -4.877 1.00 80.19 76 LYS A CA 1
ATOM 616 C C . LYS A 1 76 ? -5.638 -7.786 -4.558 1.00 80.19 76 LYS A C 1
ATOM 618 O O . LYS A 1 76 ? -5.159 -8.759 -3.969 1.00 80.19 76 LYS A O 1
ATOM 623 N N . GLU A 1 77 ? -4.922 -6.734 -4.925 1.00 84.56 77 GLU A N 1
ATOM 624 C CA . GLU A 1 77 ? -3.512 -6.573 -4.634 1.00 84.56 77 GLU A CA 1
ATOM 625 C C . GLU A 1 77 ? -3.266 -6.419 -3.131 1.00 84.56 77 GLU A C 1
ATOM 627 O O . GLU A 1 77 ? -2.388 -7.096 -2.587 1.00 84.56 77 GLU A O 1
ATOM 632 N N . TYR A 1 78 ? -4.098 -5.638 -2.439 1.00 80.38 78 TYR A N 1
ATOM 633 C CA . TYR A 1 78 ? -4.077 -5.517 -0.983 1.00 80.38 78 TYR A CA 1
ATOM 634 C C . TYR A 1 78 ? -4.273 -6.879 -0.306 1.00 80.38 78 TYR A C 1
ATOM 636 O O . TYR A 1 78 ? -3.409 -7.336 0.446 1.00 80.38 78 TYR A O 1
ATOM 644 N N . GLN A 1 79 ? -5.346 -7.600 -0.651 1.00 80.19 79 GLN A N 1
ATOM 645 C CA . GLN A 1 79 ? -5.623 -8.934 -0.109 1.00 80.19 79 GLN A CA 1
ATOM 646 C C . GLN A 1 79 ? -4.504 -9.932 -0.420 1.00 80.19 79 GLN A C 1
ATOM 648 O O . GLN A 1 79 ? -4.221 -10.828 0.379 1.00 80.19 79 GLN A O 1
ATOM 653 N N . ARG A 1 80 ? -3.868 -9.824 -1.592 1.00 81.56 80 ARG A N 1
ATOM 654 C CA . ARG A 1 80 ? -2.705 -10.643 -1.947 1.00 81.56 80 ARG A CA 1
ATOM 655 C C . ARG A 1 80 ? -1.511 -10.299 -1.057 1.00 81.56 80 ARG A C 1
ATOM 657 O O . ARG A 1 80 ? -0.884 -11.220 -0.537 1.00 81.56 80 ARG A O 1
ATOM 664 N N . SER A 1 81 ? -1.225 -9.014 -0.859 1.00 82.44 81 SER A N 1
ATOM 665 C CA . SER A 1 81 ? -0.150 -8.518 0.006 1.00 82.44 81 SER A CA 1
ATOM 666 C C . SER A 1 81 ? -0.332 -8.996 1.450 1.00 82.44 81 SER A C 1
ATOM 668 O O . SER A 1 81 ? 0.598 -9.551 2.034 1.00 82.44 81 SER A O 1
ATOM 670 N N . GLU A 1 82 ? -1.550 -8.916 1.995 1.00 77.69 82 GLU A N 1
ATOM 671 C CA . GLU A 1 82 ? -1.877 -9.438 3.329 1.00 77.69 82 GLU A CA 1
ATOM 672 C C . GLU A 1 82 ? -1.716 -10.962 3.430 1.00 77.69 82 GLU A C 1
ATOM 674 O O . GLU A 1 82 ? -1.122 -11.474 4.382 1.00 77.69 82 GLU A O 1
ATOM 679 N N . LYS A 1 83 ? -2.199 -11.714 2.432 1.00 76.56 83 LYS A N 1
ATOM 680 C CA . LYS A 1 83 ? -2.036 -13.179 2.396 1.00 76.56 83 LYS A CA 1
ATOM 681 C C . LYS A 1 83 ? -0.567 -13.588 2.351 1.00 76.56 83 LYS A C 1
ATOM 683 O O . LYS A 1 83 ? -0.195 -14.562 2.998 1.00 76.56 83 LYS A O 1
ATOM 688 N N . ILE A 1 84 ? 0.269 -12.872 1.600 1.00 75.06 84 ILE A N 1
ATOM 689 C CA . ILE A 1 84 ? 1.715 -13.129 1.536 1.00 75.06 84 ILE A CA 1
ATOM 690 C C . ILE A 1 84 ? 2.385 -12.758 2.864 1.00 75.06 84 ILE A C 1
ATOM 692 O O . ILE A 1 84 ? 3.220 -13.522 3.357 1.00 75.06 84 ILE A O 1
ATOM 696 N N . ALA A 1 85 ? 1.974 -11.649 3.487 1.00 77.44 85 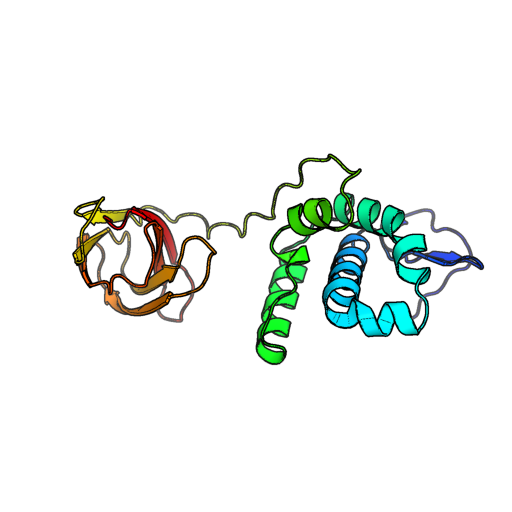ALA A N 1
ATOM 697 C CA . ALA A 1 85 ? 2.478 -11.211 4.786 1.00 77.44 85 ALA A CA 1
ATOM 698 C C . ALA A 1 85 ? 2.292 -12.273 5.876 1.00 77.44 85 ALA A C 1
ATOM 700 O O . ALA A 1 85 ? 3.165 -12.428 6.725 1.00 77.44 85 ALA A O 1
ATOM 701 N N . PHE A 1 86 ? 1.217 -13.067 5.824 1.00 67.38 86 PHE A N 1
ATOM 702 C CA . PHE A 1 86 ? 1.026 -14.201 6.735 1.00 67.38 86 PHE A CA 1
ATOM 703 C C . PHE A 1 86 ? 2.190 -15.211 6.697 1.00 67.38 86 PHE A C 1
ATOM 705 O O . PHE A 1 86 ? 2.532 -15.797 7.723 1.00 67.38 86 PHE A O 1
ATOM 712 N N . TYR A 1 87 ? 2.820 -15.404 5.535 1.00 70.19 87 TYR A N 1
ATOM 713 C CA . TYR A 1 87 ? 3.944 -16.329 5.363 1.00 70.19 87 TYR A CA 1
ATOM 714 C C . TYR A 1 87 ? 5.314 -15.661 5.538 1.00 70.19 87 TYR A C 1
ATOM 716 O O . TYR A 1 87 ? 6.231 -16.291 6.060 1.00 70.19 87 TYR A O 1
ATOM 724 N N . GLN A 1 88 ? 5.470 -14.411 5.093 1.00 71.38 88 GLN A N 1
ATOM 725 C CA . GLN A 1 88 ? 6.761 -13.700 5.062 1.00 71.38 88 GLN A CA 1
ATOM 726 C C . GLN A 1 88 ? 6.969 -12.736 6.241 1.00 71.38 88 GLN A C 1
ATOM 728 O O . GLN A 1 88 ? 8.072 -12.236 6.451 1.00 71.38 88 GLN A O 1
ATOM 733 N N . GLY A 1 89 ? 5.922 -12.477 7.022 1.00 69.69 89 GLY A N 1
ATOM 734 C CA . GLY A 1 89 ? 5.927 -11.618 8.203 1.00 69.69 89 GLY A CA 1
ATOM 735 C C . GLY A 1 89 ? 5.596 -10.150 7.934 1.00 69.69 89 GLY A C 1
ATOM 736 O O . GLY A 1 89 ? 5.120 -9.489 8.849 1.00 69.69 89 GLY A O 1
ATOM 737 N N . ASN A 1 90 ? 5.795 -9.641 6.711 1.00 74.25 90 ASN A N 1
ATOM 738 C CA . ASN A 1 90 ? 5.546 -8.234 6.379 1.00 74.25 90 ASN A CA 1
ATOM 739 C C . ASN A 1 90 ? 4.822 -8.083 5.026 1.00 74.25 90 ASN A C 1
ATOM 741 O O . ASN A 1 90 ? 5.225 -8.736 4.062 1.00 74.25 90 ASN A O 1
ATOM 745 N N . PRO A 1 91 ? 3.794 -7.220 4.927 1.00 83.00 91 PRO A N 1
ATOM 746 C CA . PRO A 1 91 ? 3.165 -6.859 3.656 1.00 83.00 91 PRO A CA 1
ATOM 747 C C . PRO A 1 91 ? 4.073 -5.950 2.823 1.00 83.00 91 PRO A C 1
ATOM 749 O O . PRO A 1 91 ? 4.984 -5.306 3.349 1.00 83.00 91 PRO A O 1
ATOM 752 N N . ASN A 1 92 ? 3.795 -5.857 1.523 1.00 87.94 92 ASN A N 1
ATOM 753 C CA . ASN A 1 92 ? 4.465 -4.902 0.649 1.00 87.94 92 ASN A CA 1
ATOM 754 C C . ASN A 1 92 ? 3.997 -3.464 0.983 1.00 87.94 92 ASN A C 1
ATOM 756 O O . ASN A 1 92 ? 2.840 -3.139 0.702 1.00 87.94 92 ASN A O 1
ATOM 760 N N . PRO A 1 93 ? 4.859 -2.581 1.534 1.00 88.12 93 PRO A N 1
ATOM 761 C CA . PRO A 1 93 ? 4.481 -1.219 1.910 1.00 88.12 93 PRO A CA 1
ATOM 762 C C . PRO A 1 93 ? 4.059 -0.353 0.717 1.00 88.12 93 PRO A C 1
ATOM 764 O O . PRO A 1 93 ? 3.261 0.557 0.905 1.00 88.12 93 PRO A O 1
ATOM 767 N N . PHE A 1 94 ? 4.530 -0.647 -0.499 1.00 90.44 94 PHE A N 1
ATOM 768 C CA . PHE A 1 94 ? 4.158 0.094 -1.709 1.00 90.44 94 PHE A CA 1
ATOM 769 C C . PHE A 1 94 ? 2.709 -0.170 -2.147 1.00 90.44 94 PHE A C 1
ATOM 771 O O . PHE A 1 94 ? 2.138 0.649 -2.860 1.00 90.44 94 PHE A O 1
ATOM 778 N N . VAL A 1 95 ? 2.112 -1.284 -1.699 1.00 89.00 95 VAL A N 1
ATOM 779 C CA . VAL A 1 95 ? 0.680 -1.600 -1.878 1.00 89.00 95 VAL A CA 1
ATOM 780 C C . VAL A 1 95 ? -0.170 -0.935 -0.793 1.00 89.00 95 VAL A C 1
ATOM 782 O O . VAL A 1 95 ? -1.312 -0.571 -1.037 1.00 89.00 95 VAL A O 1
ATOM 785 N N . LEU A 1 96 ? 0.382 -0.770 0.414 1.00 84.19 96 LEU A N 1
ATOM 786 C CA . LEU A 1 96 ? -0.341 -0.206 1.558 1.00 84.19 96 LEU A CA 1
ATOM 787 C C . LEU A 1 96 ? -0.400 1.322 1.550 1.00 84.19 96 LEU A C 1
ATOM 789 O O . LEU A 1 96 ? -1.387 1.905 1.987 1.00 84.19 96 LEU A O 1
ATOM 793 N N . ASP A 1 97 ? 0.680 1.968 1.117 1.00 83.94 97 ASP A N 1
ATOM 794 C CA . ASP A 1 97 ? 0.797 3.419 1.070 1.00 83.94 97 ASP A CA 1
ATOM 795 C C . ASP A 1 97 ? 1.447 3.815 -0.259 1.00 83.94 97 ASP A C 1
ATOM 797 O O . ASP A 1 97 ? 2.661 3.707 -0.458 1.00 83.94 97 ASP A O 1
ATOM 801 N N . CYS A 1 98 ? 0.614 4.312 -1.174 1.00 82.06 98 CYS A N 1
ATOM 802 C CA . CYS A 1 98 ? 1.035 4.756 -2.498 1.00 82.06 98 CYS A CA 1
ATOM 803 C C . CYS A 1 98 ? 2.102 5.865 -2.446 1.00 82.06 98 CYS A C 1
ATOM 805 O O . CYS A 1 98 ? 2.895 5.999 -3.383 1.00 82.06 98 CYS A O 1
ATOM 807 N N . THR A 1 99 ? 2.173 6.636 -1.351 1.00 85.69 99 THR A N 1
ATOM 808 C CA . THR A 1 99 ? 3.134 7.736 -1.191 1.00 85.69 99 THR A CA 1
ATOM 809 C C . THR A 1 99 ? 4.548 7.230 -0.912 1.00 85.69 99 THR A C 1
ATOM 811 O O . THR A 1 99 ? 5.513 7.980 -1.069 1.00 85.69 99 THR A O 1
ATOM 814 N N . VAL A 1 100 ? 4.714 5.959 -0.528 1.00 89.56 100 VAL A N 1
ATOM 815 C CA . VAL A 1 100 ? 6.036 5.367 -0.278 1.00 89.56 100 VAL A CA 1
ATOM 816 C C . VAL A 1 100 ? 6.877 5.393 -1.551 1.00 89.56 100 VAL A C 1
ATOM 818 O O . VAL A 1 100 ? 8.049 5.758 -1.473 1.00 89.56 100 VAL A O 1
ATOM 821 N N . ALA A 1 101 ? 6.288 5.108 -2.719 1.00 91.06 101 ALA A N 1
ATOM 822 C CA . ALA A 1 101 ? 6.980 5.197 -4.008 1.00 91.06 101 ALA A CA 1
ATOM 823 C C . ALA A 1 101 ? 7.512 6.616 -4.262 1.00 91.06 101 ALA A C 1
ATOM 825 O O . ALA A 1 101 ? 8.695 6.793 -4.544 1.00 91.06 101 ALA A O 1
ATOM 826 N N . GLN A 1 102 ? 6.680 7.641 -4.052 1.00 88.81 102 GLN A N 1
ATOM 827 C CA . GLN A 1 102 ? 7.072 9.046 -4.196 1.00 88.81 102 GLN A CA 1
ATOM 828 C C . GLN A 1 102 ? 8.198 9.448 -3.233 1.00 88.81 102 GLN A C 1
ATOM 830 O O . GLN A 1 102 ? 9.143 10.129 -3.623 1.00 88.81 102 GLN A O 1
ATOM 835 N N . ARG A 1 103 ? 8.121 9.014 -1.971 1.00 88.25 103 ARG A N 1
ATOM 836 C CA . ARG A 1 103 ? 9.107 9.348 -0.928 1.00 88.25 103 ARG A CA 1
ATOM 837 C C . ARG A 1 103 ? 10.459 8.655 -1.118 1.00 88.25 103 ARG A C 1
ATOM 839 O O . ARG A 1 103 ? 11.420 9.050 -0.463 1.00 88.25 103 ARG A O 1
ATOM 846 N N . THR A 1 104 ? 10.525 7.617 -1.949 1.00 91.38 104 THR A N 1
ATOM 847 C CA . THR A 1 104 ? 11.716 6.770 -2.109 1.00 91.38 104 THR A CA 1
ATOM 848 C C . THR A 1 104 ? 12.317 6.869 -3.507 1.00 91.38 104 THR A C 1
ATOM 850 O O . THR A 1 104 ? 13.467 7.281 -3.633 1.00 91.38 104 THR A O 1
ATOM 853 N N . TYR A 1 105 ? 11.555 6.520 -4.545 1.00 93.88 105 TYR A N 1
ATOM 854 C CA . TYR A 1 105 ? 12.055 6.322 -5.910 1.00 93.88 105 TYR A CA 1
ATOM 855 C C . TYR A 1 105 ? 11.471 7.300 -6.934 1.00 93.88 105 TYR A C 1
ATOM 857 O O . TYR A 1 105 ? 12.112 7.588 -7.941 1.00 93.88 105 TYR A O 1
ATOM 865 N N . CYS A 1 106 ? 10.279 7.837 -6.681 1.00 92.75 106 CYS A N 1
ATOM 866 C CA . CYS A 1 106 ? 9.512 8.633 -7.639 1.00 92.75 106 CYS A CA 1
ATOM 867 C C . CYS A 1 106 ? 9.435 10.110 -7.233 1.00 92.75 106 CYS A C 1
ATOM 869 O O . CYS A 1 106 ? 8.394 10.743 -7.373 1.00 92.75 106 CYS A O 1
ATOM 871 N N . THR A 1 107 ? 10.529 10.680 -6.718 1.00 86.62 107 THR A N 1
ATOM 872 C CA . THR A 1 107 ? 10.554 12.055 -6.180 1.00 86.62 107 THR A CA 1
ATOM 873 C C . THR A 1 107 ? 10.254 13.139 -7.211 1.00 86.62 107 THR A C 1
ATOM 875 O O . THR A 1 107 ? 9.961 14.265 -6.832 1.00 86.62 107 THR A O 1
ATOM 878 N N . GLU A 1 108 ? 10.363 12.822 -8.499 1.00 86.69 108 GLU A N 1
ATOM 879 C CA . GLU A 1 108 ? 10.099 13.731 -9.624 1.00 86.69 108 GLU A CA 1
ATOM 880 C C . GLU A 1 108 ? 8.643 13.652 -10.111 1.00 86.69 108 GLU A C 1
ATOM 882 O O . GLU A 1 108 ? 8.211 14.468 -10.923 1.00 86.69 108 GLU A O 1
ATOM 887 N N . PHE A 1 109 ? 7.875 12.699 -9.579 1.00 80.56 109 PHE A N 1
ATOM 888 C CA . PHE A 1 109 ? 6.492 12.441 -9.943 1.00 80.56 109 PHE A CA 1
ATOM 889 C C . PHE A 1 109 ? 5.572 13.017 -8.855 1.00 80.56 109 PHE A C 1
ATOM 891 O O . PHE A 1 109 ? 5.528 12.545 -7.715 1.00 80.56 109 PHE A O 1
ATOM 898 N N . PHE A 1 110 ? 4.861 14.093 -9.195 1.00 66.31 110 PHE A N 1
ATOM 899 C CA . PHE A 1 110 ? 4.031 14.875 -8.270 1.00 66.31 110 PHE A CA 1
ATOM 900 C C . PHE A 1 110 ? 2.554 14.803 -8.648 1.00 66.31 110 PHE A C 1
ATOM 902 O O . PHE A 1 110 ? 1.901 15.821 -8.862 1.00 66.31 110 PHE A O 1
ATOM 909 N N . GLU A 1 111 ? 2.028 13.591 -8.727 1.00 67.25 111 GLU A N 1
ATOM 910 C CA . GLU A 1 111 ? 0.590 13.359 -8.820 1.00 67.25 111 GLU A CA 1
ATOM 911 C C . GLU A 1 111 ? 0.092 12.987 -7.414 1.00 67.25 111 GLU A C 1
ATOM 913 O O . GLU A 1 111 ? 0.754 12.196 -6.728 1.00 67.25 111 GLU A O 1
ATOM 918 N N . PRO A 1 112 ? -1.014 13.576 -6.920 1.00 61.00 112 PRO A N 1
ATOM 919 C CA . PRO A 1 112 ? -1.604 13.147 -5.663 1.00 61.00 112 PRO A CA 1
ATOM 920 C C . PRO A 1 112 ? -2.067 11.703 -5.835 1.00 61.00 112 PRO A C 1
ATOM 922 O O . PRO A 1 112 ? -3.039 11.433 -6.533 1.00 61.00 112 PRO A O 1
ATOM 925 N N . CYS A 1 113 ? -1.352 10.770 -5.215 1.00 64.25 113 CYS A N 1
ATOM 926 C CA . CYS A 1 113 ? -1.871 9.428 -5.076 1.00 64.25 113 CYS A CA 1
ATOM 927 C C . CYS A 1 113 ? -2.911 9.474 -3.955 1.00 64.25 113 CYS A C 1
ATOM 929 O O . CYS A 1 113 ? -2.601 9.842 -2.818 1.00 64.25 113 CYS A O 1
ATOM 931 N N . ASP A 1 114 ? -4.159 9.163 -4.290 1.00 56.56 114 ASP A N 1
ATOM 932 C CA . ASP A 1 114 ? -5.140 8.855 -3.266 1.00 56.56 114 ASP A CA 1
ATOM 933 C C . ASP A 1 114 ? -4.741 7.481 -2.722 1.00 56.56 114 ASP A C 1
ATOM 935 O O . ASP A 1 114 ? -4.766 6.505 -3.481 1.00 56.56 114 ASP A O 1
ATOM 939 N N . PRO A 1 115 ? -4.294 7.367 -1.453 1.00 54.00 115 PRO A N 1
ATOM 940 C CA . PRO A 1 115 ? -4.120 6.049 -0.873 1.00 54.00 115 PRO A CA 1
ATOM 941 C C . PRO A 1 115 ? -5.452 5.340 -1.052 1.00 54.00 115 PRO A C 1
ATOM 943 O O . PRO A 1 115 ? -6.493 5.957 -0.810 1.00 54.00 115 PRO A O 1
ATOM 946 N N . VAL A 1 116 ? -5.416 4.080 -1.498 1.00 47.75 116 VAL A N 1
ATOM 947 C CA . VAL A 1 116 ? -6.595 3.220 -1.453 1.00 47.75 116 VAL A CA 1
ATOM 948 C C . VAL A 1 116 ? -7.104 3.369 -0.039 1.00 47.75 116 VAL A C 1
ATOM 950 O O . VAL A 1 116 ? -6.457 2.933 0.919 1.00 47.75 116 VAL A O 1
ATOM 953 N N . ALA A 1 117 ? -8.211 4.090 0.112 1.00 38.28 117 ALA A N 1
ATOM 954 C CA . ALA A 1 117 ? -8.972 3.985 1.318 1.00 38.28 117 ALA A CA 1
ATOM 955 C C . ALA A 1 117 ? -9.288 2.498 1.329 1.00 38.28 117 ALA A C 1
ATOM 957 O O . ALA A 1 117 ? -10.081 2.043 0.508 1.00 38.28 117 ALA A O 1
ATOM 958 N N . VAL A 1 118 ? -8.619 1.730 2.202 1.00 40.66 118 VAL A N 1
ATOM 959 C CA . VAL A 1 118 ? -9.257 0.551 2.781 1.00 40.66 118 VAL A CA 1
ATOM 960 C C . VAL A 1 118 ? -10.642 1.078 3.054 1.00 40.66 118 VAL A C 1
ATOM 962 O O . VAL A 1 118 ? -10.715 2.052 3.812 1.00 40.66 118 VAL A O 1
ATOM 965 N N . GLU A 1 119 ? -11.662 0.617 2.319 1.00 40.09 119 GLU A N 1
ATOM 966 C CA . GLU A 1 119 ? -13.012 1.096 2.568 1.00 40.09 119 GLU A CA 1
ATOM 967 C C . GLU A 1 119 ? -13.173 0.901 4.066 1.00 40.09 119 GLU A C 1
ATOM 969 O O . GLU A 1 119 ? -13.168 -0.240 4.534 1.00 40.09 119 GLU A O 1
ATOM 974 N N . GLU A 1 120 ? -13.124 2.005 4.828 1.00 44.94 120 GLU A N 1
ATOM 975 C CA . GLU A 1 120 ? -13.325 1.966 6.263 1.00 44.94 120 GLU A CA 1
ATOM 976 C C . GLU A 1 120 ? -14.690 1.331 6.324 1.00 44.94 120 GLU A C 1
ATOM 978 O O . GLU A 1 120 ? -15.606 1.949 5.776 1.00 44.94 120 GLU A O 1
ATOM 983 N N . PRO A 1 121 ? -14.788 0.069 6.776 1.00 44.94 121 PRO A N 1
ATOM 984 C CA . PRO A 1 121 ? -15.879 -0.803 6.388 1.00 44.94 121 PRO A CA 1
ATOM 985 C C . PRO A 1 121 ? -17.135 -0.038 6.703 1.00 44.94 121 PRO A C 1
ATOM 987 O O . PRO A 1 121 ? -17.318 0.278 7.878 1.00 44.94 121 PRO A O 1
ATOM 990 N N . ALA A 1 122 ? -17.830 0.380 5.629 1.00 44.78 122 ALA A N 1
ATOM 991 C CA . ALA A 1 122 ? -18.607 1.617 5.605 1.00 44.78 122 ALA A CA 1
ATOM 992 C C . ALA A 1 122 ? -19.260 1.804 6.959 1.00 44.78 122 ALA A C 1
ATOM 994 O O . ALA A 1 122 ? -20.118 0.978 7.278 1.00 44.78 122 ALA A O 1
ATOM 995 N N . GLY A 1 123 ? -18.765 2.784 7.740 1.00 46.62 123 GLY A N 1
ATOM 996 C CA . GLY A 1 123 ? -19.214 3.047 9.105 1.00 46.62 123 GLY A CA 1
ATOM 997 C C . GLY A 1 123 ? -20.706 2.776 9.159 1.00 46.62 123 GLY A C 1
ATOM 998 O O . GLY A 1 123 ? -21.503 3.434 8.479 1.00 46.62 123 GLY A O 1
ATOM 999 N N . GLY A 1 124 ? -21.043 1.669 9.804 1.00 54.84 124 GLY A N 1
ATOM 1000 C CA . GLY A 1 124 ? -22.386 1.147 9.859 1.00 54.84 124 GLY A CA 1
ATOM 1001 C C . GLY A 1 124 ? -23.274 2.150 10.587 1.00 54.84 124 GLY A C 1
ATOM 1002 O O . GLY A 1 124 ? -22.834 3.204 11.054 1.00 54.84 124 GLY A O 1
ATOM 1003 N N . PRO A 1 125 ? -24.582 1.892 10.661 1.00 61.53 125 PRO A N 1
ATOM 1004 C CA . PRO A 1 125 ? -25.516 2.858 11.206 1.00 61.53 125 PRO A CA 1
ATOM 1005 C C . PRO A 1 125 ? -25.405 2.928 12.739 1.00 61.53 125 PRO A C 1
ATOM 1007 O O . PRO A 1 125 ? -26.289 2.450 13.446 1.00 61.53 125 PRO A O 1
ATOM 1010 N N . GLY A 1 126 ? -24.358 3.567 13.262 1.00 75.62 126 GLY A N 1
ATOM 1011 C CA . GLY A 1 126 ? -24.344 4.152 14.599 1.00 75.62 126 GLY A CA 1
ATOM 1012 C C . GLY A 1 126 ? -23.472 3.477 15.652 1.00 75.62 126 GLY A C 1
ATOM 1013 O O . GLY A 1 126 ? -23.800 3.619 16.835 1.00 75.62 126 GLY A O 1
ATOM 1014 N N . LEU A 1 127 ? -22.397 2.765 15.286 1.00 84.12 127 LEU A N 1
ATOM 1015 C CA . LEU A 1 127 ? -21.329 2.490 16.248 1.00 84.12 127 LEU A CA 1
ATOM 1016 C C . LEU A 1 127 ? -20.638 3.803 16.622 1.00 84.12 127 LEU A C 1
ATOM 1018 O O . LEU A 1 127 ? -19.983 4.437 15.811 1.00 84.12 127 LEU A O 1
ATOM 1022 N N . GLU A 1 128 ? -20.779 4.220 17.875 1.00 88.06 128 GLU A N 1
ATOM 1023 C CA . GLU A 1 128 ? -20.050 5.377 18.399 1.00 88.06 128 GLU A CA 1
ATOM 1024 C C . GLU A 1 128 ? -19.028 4.894 19.419 1.00 88.06 128 GLU A C 1
ATOM 1026 O O . GLU A 1 128 ? -19.358 4.048 20.247 1.00 88.06 128 GLU A O 1
ATOM 1031 N N . VAL A 1 129 ? -17.827 5.469 19.444 1.00 88.31 129 VAL A N 1
ATOM 1032 C CA . VAL A 1 129 ? -16.843 5.240 20.513 1.00 88.31 129 VAL A CA 1
ATOM 1033 C C . VAL A 1 129 ? -16.226 6.559 20.963 1.00 88.31 129 VAL A C 1
ATOM 1035 O O . VAL A 1 129 ? -16.013 7.472 20.171 1.00 88.31 129 VAL A O 1
ATOM 1038 N N . LYS A 1 130 ? -15.984 6.699 22.267 1.00 87.31 130 LYS A N 1
ATOM 1039 C CA . LYS A 1 130 ? -15.385 7.877 22.904 1.00 87.31 130 LYS A CA 1
ATOM 1040 C C . LYS A 1 130 ? -14.485 7.431 24.050 1.00 87.31 130 LYS A C 1
ATOM 1042 O O . LYS A 1 130 ? -14.891 6.629 24.886 1.00 87.31 130 LYS A O 1
ATOM 1047 N N . ALA A 1 131 ? -13.283 7.990 24.122 1.00 83.00 131 ALA A N 1
ATOM 1048 C CA . ALA A 1 131 ? -12.424 7.866 25.294 1.00 83.00 131 ALA A CA 1
ATOM 1049 C C . ALA A 1 131 ? -12.783 8.969 26.300 1.00 83.00 131 ALA A C 1
ATOM 1051 O O . ALA A 1 131 ? -12.833 10.149 25.943 1.00 83.00 131 ALA A O 1
ATOM 1052 N N . ILE A 1 132 ? -13.067 8.593 27.546 1.00 81.19 132 ILE A N 1
ATOM 1053 C CA . ILE A 1 132 ? -13.469 9.508 28.616 1.00 81.19 132 ILE A CA 1
ATOM 1054 C C . ILE A 1 132 ? -12.648 9.190 29.882 1.00 81.19 132 ILE A C 1
ATOM 1056 O O . ILE A 1 132 ? -12.811 8.111 30.454 1.00 81.19 132 ILE A O 1
ATOM 1060 N N . PRO A 1 133 ? -11.802 10.119 30.370 1.00 79.25 133 PRO A N 1
ATOM 1061 C CA . PRO A 1 133 ? -11.478 11.411 29.763 1.00 79.25 133 PRO A CA 1
ATOM 1062 C C . PRO A 1 133 ? -10.543 11.266 28.545 1.00 79.25 133 PRO A C 1
ATOM 1064 O O . PRO A 1 133 ? -9.776 10.311 28.441 1.00 79.25 133 PRO A O 1
ATOM 1067 N N . ASN A 1 134 ? -10.597 12.241 27.635 1.00 68.62 134 ASN A N 1
ATOM 1068 C CA . ASN A 1 134 ? -9.618 12.442 26.566 1.00 68.62 134 ASN A CA 1
ATOM 1069 C C . ASN A 1 134 ? -9.227 13.934 26.551 1.00 68.62 134 ASN A C 1
ATOM 1071 O O . ASN A 1 134 ? -10.101 14.763 26.279 1.00 68.62 134 ASN A O 1
ATOM 1075 N N . PRO A 1 135 ? -7.969 14.305 26.865 1.00 73.00 135 PRO A N 1
ATOM 1076 C CA . PRO A 1 135 ? -6.829 13.436 27.188 1.00 73.00 135 PRO A CA 1
ATOM 1077 C C . PRO A 1 135 ? -6.993 12.681 28.515 1.00 73.00 135 PRO A C 1
ATOM 1079 O O . PRO A 1 135 ? -7.637 13.176 29.440 1.00 73.00 135 PRO A O 1
ATOM 1082 N N . ALA A 1 136 ? -6.391 11.499 28.623 1.00 68.19 136 ALA A N 1
ATOM 1083 C CA . ALA A 1 136 ? -6.379 10.706 29.858 1.00 68.19 136 ALA A CA 1
ATOM 1084 C C . ALA A 1 136 ? -4.946 10.477 30.336 1.00 68.19 136 ALA A C 1
ATOM 1086 O O . ALA A 1 136 ? -4.030 10.465 29.524 1.00 68.19 136 ALA A O 1
ATOM 1087 N N . GLY A 1 137 ? -4.761 10.292 31.646 1.00 70.00 137 GLY A N 1
ATOM 1088 C CA . GLY A 1 137 ? -3.484 9.859 32.219 1.00 70.00 137 GLY A CA 1
ATOM 1089 C C . GLY A 1 137 ? -3.212 8.380 31.930 1.00 70.00 137 GLY A C 1
ATOM 1090 O O . GLY A 1 137 ? -3.370 7.901 30.815 1.00 70.00 137 GLY A O 1
ATOM 1091 N N . THR A 1 138 ? -2.871 7.615 32.961 1.00 70.06 138 THR A N 1
ATOM 1092 C CA . THR A 1 138 ? -2.611 6.167 32.848 1.00 70.06 138 THR A CA 1
ATOM 1093 C C . THR A 1 138 ? -3.870 5.311 32.677 1.00 70.06 138 THR A C 1
ATOM 1095 O O . THR A 1 138 ? -3.776 4.115 32.408 1.00 70.06 138 THR A O 1
ATOM 1098 N N . THR A 1 139 ? -5.058 5.895 32.848 1.00 72.69 139 THR A N 1
ATOM 1099 C CA . THR A 1 139 ? -6.346 5.199 32.731 1.00 72.69 139 THR A CA 1
ATOM 1100 C C . THR A 1 139 ? -7.352 6.053 31.963 1.00 72.69 139 THR A C 1
ATOM 1102 O O . THR A 1 139 ? -7.443 7.263 32.178 1.00 72.69 139 THR A O 1
ATOM 1105 N N . THR A 1 140 ? -8.116 5.423 31.071 1.00 80.06 140 THR A N 1
ATOM 1106 C CA . THR A 1 140 ? -9.277 6.012 30.389 1.00 80.06 140 THR A CA 1
ATOM 1107 C C . THR A 1 140 ? -10.417 4.997 30.324 1.00 80.06 140 THR A C 1
ATOM 1109 O O . THR A 1 140 ? -10.186 3.790 30.365 1.00 80.06 140 THR A O 1
ATOM 1112 N N . GLY A 1 141 ? -11.660 5.461 30.245 1.00 84.00 141 GLY A N 1
ATOM 1113 C CA . GLY A 1 141 ? -12.809 4.618 29.931 1.00 84.00 141 GLY A CA 1
ATOM 1114 C C . GLY A 1 141 ? -13.169 4.750 28.457 1.00 84.00 141 GLY A C 1
ATOM 1115 O O . GLY A 1 141 ? -13.453 5.851 27.993 1.00 84.00 141 GLY A O 1
ATOM 1116 N N . LEU A 1 142 ? -13.204 3.642 27.724 1.00 89.31 142 LEU A N 1
ATOM 1117 C CA . LEU A 1 142 ? -13.813 3.601 26.397 1.00 89.31 142 LEU A CA 1
ATOM 1118 C C . LEU A 1 142 ? -15.320 3.431 26.555 1.00 89.31 142 LEU A C 1
ATOM 1120 O O . LEU A 1 142 ? -15.786 2.360 26.939 1.00 89.31 142 LEU A O 1
ATOM 1124 N N . GLN A 1 143 ? -16.077 4.483 26.266 1.00 91.56 143 GLN A N 1
ATOM 1125 C CA . GLN A 1 143 ? -17.525 4.426 26.142 1.00 91.56 143 GLN A CA 1
ATOM 1126 C C . GLN A 1 143 ? -17.889 4.200 24.680 1.00 91.56 143 GLN A C 1
ATOM 1128 O O . GLN A 1 143 ? -17.486 4.988 23.829 1.00 91.56 143 GLN A O 1
ATOM 1133 N N . TYR A 1 144 ? -18.673 3.170 24.382 1.00 92.81 144 TYR A N 1
ATOM 1134 C CA . TYR A 1 144 ? -19.157 2.919 23.027 1.00 92.81 144 TYR A CA 1
ATOM 1135 C C . TYR A 1 144 ? -20.643 2.591 22.999 1.00 92.81 144 TYR A C 1
ATOM 1137 O O . TYR A 1 144 ? -21.189 2.062 23.966 1.00 92.81 144 TYR A O 1
ATOM 1145 N N . ARG A 1 145 ? -21.315 2.937 21.901 1.00 92.56 145 ARG A N 1
ATOM 1146 C CA . ARG A 1 145 ? -22.728 2.652 21.660 1.00 92.56 145 ARG A CA 1
ATOM 1147 C C . ARG A 1 145 ? -22.840 1.660 20.516 1.00 92.56 145 ARG A C 1
ATOM 1149 O O . ARG A 1 145 ? -22.472 1.985 19.399 1.00 92.56 145 ARG A O 1
ATOM 1156 N N . LEU A 1 146 ? -23.380 0.480 20.794 1.00 92.06 146 LEU A N 1
ATOM 1157 C CA . LEU A 1 146 ? -23.627 -0.534 19.776 1.00 92.06 146 LEU A CA 1
ATOM 1158 C C . LEU A 1 146 ? -25.006 -0.316 19.130 1.00 92.06 146 LEU A C 1
ATOM 1160 O O . LEU A 1 146 ? -26.000 -0.245 19.866 1.00 92.06 146 LEU A O 1
ATOM 1164 N N . PRO A 1 147 ? -25.103 -0.249 17.790 1.00 88.56 147 PRO A N 1
ATOM 1165 C CA . PRO A 1 147 ? -26.381 -0.121 17.088 1.00 88.56 147 PRO A CA 1
ATOM 1166 C C . PRO A 1 147 ? -27.156 -1.445 17.006 1.00 88.56 147 PRO A C 1
ATOM 1168 O O . PRO A 1 147 ? -28.376 -1.442 16.846 1.00 88.56 147 PRO A O 1
ATOM 1171 N N . ALA A 1 148 ? -26.464 -2.577 17.147 1.00 88.50 148 ALA A N 1
ATOM 1172 C CA . ALA A 1 148 ? -27.024 -3.922 17.095 1.00 88.50 148 ALA A CA 1
ATOM 1173 C C . ALA A 1 148 ? -26.248 -4.868 18.023 1.00 88.50 148 ALA A C 1
ATOM 1175 O O . ALA A 1 148 ? -25.156 -4.536 18.483 1.00 88.50 148 ALA A O 1
ATOM 1176 N N . SER A 1 149 ? -26.815 -6.045 18.294 1.00 89.81 149 SER A N 1
ATOM 1177 C CA . SER A 1 149 ? -26.116 -7.082 19.050 1.00 89.81 149 SER A CA 1
ATOM 1178 C C . SER A 1 149 ? -25.047 -7.740 18.184 1.00 89.81 149 SER A C 1
ATOM 1180 O O . SER A 1 149 ? -25.279 -7.991 16.999 1.00 89.81 149 SER A O 1
ATOM 1182 N N . GLY A 1 150 ? -23.906 -8.073 18.774 1.00 91.00 150 GLY A N 1
ATOM 1183 C CA . GLY A 1 150 ? -22.820 -8.730 18.058 1.00 91.00 150 GLY A CA 1
ATOM 1184 C C . GLY A 1 150 ? -21.587 -8.947 18.918 1.00 91.00 150 GLY A C 1
ATOM 1185 O O . GLY A 1 150 ? -21.527 -8.509 20.066 1.00 91.00 150 GLY A O 1
ATOM 1186 N N . GLU A 1 151 ? -20.611 -9.643 18.350 1.00 92.56 151 GLU A N 1
ATOM 1187 C CA . GLU A 1 151 ? -19.284 -9.815 18.939 1.00 92.56 151 GLU A CA 1
ATOM 1188 C C . GLU A 1 151 ? -18.503 -8.510 18.812 1.00 92.56 151 GLU A C 1
ATOM 1190 O O . GLU A 1 151 ? -18.489 -7.901 17.743 1.00 92.56 151 GLU A O 1
ATOM 1195 N N . VAL A 1 152 ? -17.855 -8.068 19.886 1.00 93.00 152 VAL A N 1
ATOM 1196 C CA . VAL A 1 152 ? -17.097 -6.813 19.891 1.00 93.00 152 VAL A CA 1
ATOM 1197 C C . VAL A 1 152 ? -15.611 -7.101 20.054 1.00 93.00 152 VAL A C 1
ATOM 1199 O O . VAL A 1 152 ? -15.209 -7.761 21.013 1.00 93.00 152 VAL A O 1
ATOM 1202 N N . THR A 1 153 ? -14.776 -6.554 19.172 1.00 91.38 153 THR A N 1
ATOM 1203 C CA . THR A 1 153 ? -13.313 -6.623 19.293 1.00 91.38 153 THR A CA 1
ATOM 1204 C C . THR A 1 153 ? -12.718 -5.223 19.335 1.00 91.38 153 THR A C 1
ATOM 1206 O O . THR A 1 153 ? -13.008 -4.375 18.497 1.00 91.38 153 THR A O 1
ATOM 1209 N N . LEU A 1 154 ? -11.862 -4.987 20.322 1.00 89.50 154 LEU A N 1
ATOM 1210 C CA . LEU A 1 154 ? -11.108 -3.759 20.520 1.00 89.50 154 LEU A CA 1
ATOM 1211 C C . LEU A 1 154 ? -9.666 -3.942 20.041 1.00 89.50 154 LEU A C 1
ATOM 1213 O O . LEU A 1 154 ? -8.998 -4.903 20.427 1.00 89.50 154 LEU A O 1
ATOM 1217 N N . PHE A 1 155 ? -9.169 -2.972 19.284 1.00 87.25 155 PHE A N 1
ATOM 1218 C CA . PHE A 1 155 ? -7.786 -2.858 18.844 1.00 87.25 155 PHE A CA 1
ATOM 1219 C C . PHE A 1 155 ? -7.201 -1.524 19.303 1.00 87.25 155 PHE A C 1
ATOM 1221 O O . PHE A 1 155 ? -7.873 -0.491 19.275 1.00 87.25 155 PHE A O 1
ATOM 1228 N N . LEU A 1 156 ? -5.936 -1.546 19.708 1.00 84.75 156 LEU A N 1
ATOM 1229 C CA . LEU A 1 156 ? -5.170 -0.364 20.068 1.00 84.75 156 LEU A CA 1
ATOM 1230 C C . LEU A 1 156 ? -3.868 -0.349 19.278 1.00 84.75 156 LEU A C 1
ATOM 1232 O O . LEU A 1 156 ? -3.110 -1.322 19.313 1.00 84.75 156 LEU A O 1
ATOM 1236 N N . PHE A 1 157 ? -3.605 0.764 18.610 1.00 82.06 157 PHE A N 1
ATOM 1237 C CA . PHE A 1 157 ? -2.413 0.976 17.803 1.00 82.06 157 PHE A CA 1
ATOM 1238 C C . PHE A 1 157 ? -1.616 2.174 18.314 1.00 82.06 157 PHE A C 1
ATOM 1240 O O . PHE A 1 157 ? -2.190 3.118 18.868 1.00 82.06 157 PHE A O 1
ATOM 1247 N N . ASP A 1 158 ? -0.302 2.149 18.098 1.00 78.06 158 ASP A N 1
ATOM 1248 C CA . ASP A 1 158 ? 0.532 3.341 18.241 1.00 78.06 158 ASP A CA 1
ATOM 1249 C C . ASP A 1 158 ? 0.327 4.318 17.066 1.00 78.06 158 ASP A C 1
ATOM 1251 O O . ASP A 1 158 ? -0.357 4.026 16.081 1.00 78.06 158 ASP A O 1
ATOM 1255 N N . ALA A 1 159 ? 0.943 5.499 17.159 1.00 71.25 159 ALA A N 1
ATOM 1256 C CA . ALA A 1 159 ? 0.895 6.521 16.110 1.00 71.25 159 ALA A CA 1
ATOM 1257 C C . ALA A 1 159 ? 1.508 6.079 14.765 1.00 71.25 159 ALA A C 1
ATOM 1259 O O . ALA A 1 159 ? 1.295 6.743 13.753 1.00 71.25 159 ALA A O 1
ATOM 1260 N N . TYR A 1 160 ? 2.274 4.985 14.750 1.00 73.62 160 TYR A N 1
ATOM 1261 C CA . TYR A 1 160 ? 2.883 4.406 13.554 1.00 73.62 160 TYR A CA 1
ATOM 1262 C C . TYR A 1 160 ? 2.051 3.244 12.985 1.00 73.62 160 TYR A C 1
ATOM 1264 O O . TYR A 1 160 ? 2.499 2.577 12.054 1.00 73.62 160 TYR A O 1
ATOM 1272 N N . GLY A 1 161 ? 0.860 2.981 13.538 1.00 70.62 161 GLY A N 1
ATOM 1273 C CA . GLY A 1 161 ? -0.039 1.914 13.097 1.00 70.62 161 GLY A CA 1
ATOM 1274 C C . GLY A 1 161 ? 0.342 0.516 13.590 1.00 70.62 161 GLY A C 1
ATOM 1275 O O . GLY A 1 161 ? -0.238 -0.468 13.133 1.00 70.62 161 GLY A O 1
ATOM 1276 N N . ARG A 1 162 ? 1.293 0.376 14.523 1.00 74.31 162 ARG A N 1
ATOM 1277 C CA . ARG A 1 162 ? 1.645 -0.931 15.097 1.00 74.31 162 ARG A CA 1
ATOM 1278 C C . ARG A 1 162 ? 0.599 -1.341 16.122 1.00 74.31 162 ARG A C 1
ATOM 1280 O O . ARG A 1 162 ? 0.285 -0.571 17.028 1.00 74.31 162 ARG A O 1
ATOM 1287 N N . LEU A 1 163 ? 0.092 -2.569 16.011 1.00 78.25 163 LEU A N 1
ATOM 1288 C CA . LEU A 1 163 ? -0.855 -3.128 16.974 1.00 78.25 163 LEU A CA 1
ATOM 1289 C C . LEU A 1 163 ? -0.168 -3.319 18.333 1.00 78.25 163 LEU A C 1
ATOM 1291 O O . LEU A 1 163 ? 0.709 -4.167 18.482 1.00 78.25 163 LEU A O 1
ATOM 1295 N N . LEU A 1 164 ? -0.600 -2.552 19.330 1.00 78.62 164 LEU A N 1
ATOM 1296 C CA . LEU A 1 164 ? -0.151 -2.675 20.716 1.00 78.62 164 LEU A CA 1
ATOM 1297 C C . LEU A 1 164 ? -0.975 -3.714 21.468 1.00 78.62 164 LEU A C 1
ATOM 1299 O O . LEU A 1 164 ? -0.461 -4.433 22.326 1.00 78.62 164 LEU A O 1
ATOM 1303 N N . PHE A 1 165 ? -2.273 -3.773 21.169 1.00 80.81 165 PHE A N 1
ATOM 1304 C CA . PHE A 1 165 ? -3.207 -4.574 21.938 1.00 80.81 165 PHE A CA 1
ATOM 1305 C C . PHE A 1 165 ? -4.461 -4.933 21.142 1.00 80.81 165 PHE A C 1
ATOM 1307 O O . PHE A 1 165 ? -5.047 -4.089 20.471 1.00 80.81 165 PHE A O 1
ATOM 1314 N N . ARG A 1 166 ? -4.908 -6.184 21.282 1.00 86.44 166 ARG A N 1
ATOM 1315 C CA . ARG A 1 166 ? -6.211 -6.670 20.817 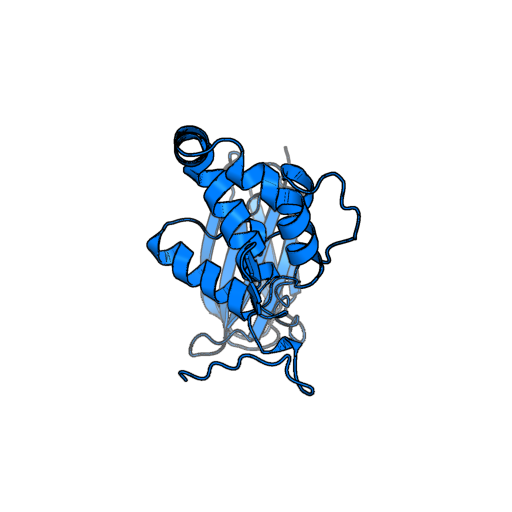1.00 86.44 166 ARG A CA 1
ATOM 1316 C C . ARG A 1 166 ? -6.953 -7.313 21.985 1.00 86.44 166 ARG A C 1
ATOM 1318 O O . ARG A 1 166 ? -6.370 -8.107 22.727 1.00 86.44 166 ARG A O 1
ATOM 1325 N N . ARG A 1 167 ? -8.246 -7.022 22.120 1.00 88.81 167 ARG A N 1
ATOM 1326 C CA . ARG A 1 167 ? -9.133 -7.657 23.097 1.00 88.81 167 ARG A CA 1
ATOM 1327 C C . ARG A 1 167 ? -10.485 -7.975 22.491 1.00 88.81 167 ARG A C 1
ATOM 1329 O O . ARG A 1 167 ? -11.202 -7.074 22.075 1.00 88.81 167 ARG A O 1
ATOM 1336 N N . ASP A 1 168 ? -10.862 -9.241 22.548 1.00 91.75 168 ASP A N 1
ATOM 1337 C CA . ASP A 1 168 ? -12.232 -9.654 22.274 1.00 91.75 168 ASP A CA 1
ATOM 1338 C C . ASP A 1 168 ? -13.079 -9.399 23.536 1.00 91.75 168 ASP A C 1
ATOM 1340 O O . ASP A 1 168 ? -12.777 -9.904 24.621 1.00 91.75 168 ASP A O 1
ATOM 1344 N N . LEU A 1 169 ? -14.093 -8.542 23.408 1.00 92.69 169 LEU A N 1
ATOM 1345 C CA . LEU A 1 169 ? -15.034 -8.150 24.465 1.00 92.69 169 LEU A CA 1
ATOM 1346 C C . LEU A 1 169 ? -16.307 -9.011 24.463 1.00 92.69 169 LEU A C 1
ATOM 1348 O O . LEU A 1 169 ? -17.196 -8.785 25.286 1.00 92.69 169 LEU A O 1
ATOM 1352 N N . GLY A 1 170 ? -16.364 -9.996 23.564 1.00 92.69 170 GLY A N 1
ATOM 1353 C CA . GLY A 1 170 ? -17.438 -10.971 23.446 1.00 92.69 170 GLY A CA 1
ATOM 1354 C C . GLY A 1 170 ? -18.732 -10.397 22.874 1.00 92.69 170 GLY A C 1
ATOM 1355 O O . GLY A 1 170 ? -18.808 -9.229 22.479 1.00 92.69 170 GLY A O 1
ATOM 1356 N N . TYR A 1 171 ? -19.762 -11.241 22.866 1.00 93.50 171 TYR A N 1
ATOM 1357 C CA . TYR A 1 171 ? -21.100 -10.880 22.429 1.00 93.50 171 TYR A CA 1
ATOM 1358 C C . TYR A 1 171 ? -21.746 -9.860 23.369 1.00 93.50 171 TYR A C 1
ATOM 1360 O O . TYR A 1 171 ? -21.859 -10.080 24.579 1.00 93.50 171 TYR A O 1
ATOM 1368 N N . GLN A 1 172 ? -22.243 -8.765 22.802 1.00 95.12 172 GLN A N 1
ATOM 1369 C CA . GLN A 1 172 ? -22.899 -7.689 23.532 1.00 95.12 172 GLN A CA 1
ATOM 1370 C C . GLN A 1 172 ? -24.217 -7.287 22.874 1.00 95.12 172 GLN A C 1
ATOM 1372 O O . GLN A 1 172 ? -24.407 -7.423 21.670 1.00 95.12 172 GLN A O 1
ATOM 1377 N N . GLN A 1 173 ? -25.148 -6.803 23.695 1.00 93.50 173 GLN A N 1
ATOM 1378 C CA . GLN A 1 173 ? -26.451 -6.296 23.255 1.00 93.50 173 GLN A CA 1
ATOM 1379 C C . GLN A 1 173 ? -26.347 -4.827 22.802 1.00 93.50 173 GLN A C 1
ATOM 1381 O O . GLN A 1 173 ? -25.402 -4.143 23.204 1.00 93.50 173 GLN A O 1
ATOM 1386 N N . PRO A 1 174 ? -27.311 -4.298 22.025 1.00 92.69 174 PRO A N 1
ATOM 1387 C CA . PRO A 1 174 ? -27.299 -2.908 21.594 1.00 92.69 174 PRO A CA 1
ATOM 1388 C C . PRO A 1 174 ? -27.395 -1.978 22.808 1.00 92.69 174 PRO A C 1
ATOM 1390 O O . PRO A 1 174 ? -28.045 -2.305 23.805 1.00 92.69 174 PRO A O 1
ATOM 1393 N N . GLY A 1 175 ? -26.791 -0.797 22.712 1.00 91.31 175 GLY A N 1
ATOM 1394 C CA . GLY A 1 175 ? -26.770 0.187 23.795 1.00 91.31 175 GLY A CA 1
ATOM 1395 C C . GLY A 1 175 ? -25.367 0.648 24.166 1.00 91.31 175 GLY A C 1
ATOM 1396 O O . GLY A 1 175 ? -24.398 0.364 23.467 1.00 91.31 175 GLY A O 1
ATOM 1397 N N . THR A 1 176 ? -25.276 1.425 25.245 1.00 93.00 176 THR A N 1
ATOM 1398 C CA . THR A 1 176 ? -24.015 2.016 25.701 1.00 93.00 176 THR A CA 1
ATOM 1399 C C . THR A 1 176 ? -23.278 1.074 26.645 1.00 93.00 176 THR A C 1
ATOM 1401 O O . THR A 1 176 ? -23.824 0.656 27.664 1.00 93.00 176 THR A O 1
ATOM 1404 N N . HIS A 1 177 ? -22.009 0.833 26.347 1.00 94.38 177 HIS A N 1
ATOM 1405 C CA . HIS A 1 177 ? -21.085 0.028 27.135 1.00 94.38 177 HIS A CA 1
ATOM 1406 C C . HIS A 1 177 ? -19.874 0.861 27.530 1.00 94.38 177 HIS A C 1
ATOM 1408 O O . HIS A 1 177 ? -19.547 1.856 26.883 1.00 94.38 177 HIS A O 1
ATOM 1414 N N . ASN A 1 178 ? -19.210 0.452 28.608 1.00 92.62 178 ASN A N 1
ATOM 1415 C CA . ASN A 1 178 ? -17.974 1.077 29.058 1.00 92.62 178 ASN A CA 1
ATOM 1416 C C . ASN A 1 178 ? -16.920 -0.004 29.283 1.00 92.62 178 ASN A C 1
ATOM 1418 O O . ASN A 1 178 ? -17.184 -0.999 29.956 1.00 92.62 178 ASN A O 1
ATOM 1422 N N . TYR A 1 179 ? -15.721 0.216 28.758 1.00 90.25 179 TYR A N 1
ATOM 1423 C CA . TYR A 1 179 ? -14.575 -0.656 28.958 1.00 90.25 179 TYR A CA 1
ATOM 1424 C C . TYR A 1 179 ? -13.420 0.137 29.584 1.00 90.25 179 TYR A C 1
ATOM 1426 O O . TYR A 1 179 ? -12.967 1.119 28.989 1.00 90.25 179 TYR A O 1
ATOM 1434 N N . PRO A 1 180 ? -12.939 -0.241 30.782 1.00 88.12 180 PRO A N 1
ATOM 1435 C CA . PRO A 1 180 ? -11.788 0.411 31.386 1.00 88.12 180 PRO A CA 1
ATOM 1436 C C . PRO A 1 180 ? -10.513 0.024 30.631 1.00 88.12 180 PRO A C 1
ATOM 1438 O O . PRO A 1 180 ? -10.208 -1.156 30.461 1.00 88.12 180 PRO A O 1
ATOM 1441 N N . LEU A 1 181 ? -9.750 1.026 30.211 1.00 81.56 181 LEU A N 1
ATOM 1442 C CA . LEU A 1 181 ? -8.471 0.866 29.541 1.00 81.56 181 LEU A CA 1
ATOM 1443 C C . LEU A 1 181 ? -7.365 1.434 30.436 1.00 81.56 181 LEU A C 1
ATOM 1445 O O . LEU A 1 181 ? -7.345 2.625 30.754 1.00 81.56 181 LEU A O 1
ATOM 1449 N N . THR A 1 182 ? -6.446 0.564 30.845 1.00 76.62 182 THR A N 1
ATOM 1450 C CA . THR A 1 182 ? -5.252 0.931 31.615 1.00 76.62 182 THR A CA 1
ATOM 1451 C C . THR A 1 182 ? -4.039 0.815 30.717 1.00 76.62 182 THR A C 1
ATOM 1453 O O . THR A 1 182 ? -3.869 -0.200 30.043 1.00 76.62 182 THR A O 1
ATOM 1456 N N . MET A 1 183 ? -3.191 1.834 30.749 1.00 69.00 183 MET A N 1
ATOM 1457 C CA . MET A 1 183 ? -2.001 1.914 29.921 1.00 69.00 183 MET A CA 1
ATOM 1458 C C . MET A 1 183 ? -0.743 1.903 30.761 1.00 69.00 183 MET A C 1
ATOM 1460 O O . MET A 1 183 ? -0.683 2.491 31.842 1.00 69.00 183 MET A O 1
ATOM 1464 N N . ASP A 1 184 ? 0.274 1.263 30.206 1.00 62.88 184 ASP A N 1
ATOM 1465 C CA . ASP A 1 184 ? 1.648 1.439 30.635 1.00 62.88 184 ASP A CA 1
ATOM 1466 C C . ASP A 1 184 ? 2.252 2.610 29.842 1.00 62.88 184 ASP A C 1
ATOM 1468 O O . ASP A 1 184 ? 2.041 2.723 28.632 1.00 62.88 184 ASP A O 1
ATOM 1472 N N . GLY A 1 185 ? 2.981 3.506 30.509 1.00 57.22 185 GLY A N 1
ATOM 1473 C CA . GLY A 1 185 ? 3.504 4.764 29.946 1.00 57.22 185 GLY A CA 1
ATOM 1474 C C . GLY A 1 185 ? 4.529 4.595 28.814 1.00 57.22 185 GLY A C 1
ATOM 1475 O O . GLY A 1 185 ? 5.083 5.575 28.325 1.00 57.22 185 GLY A O 1
ATOM 1476 N N . SER A 1 186 ? 4.787 3.359 28.386 1.00 56.94 186 SER A N 1
ATOM 1477 C CA . SER A 1 186 ? 5.665 2.975 27.281 1.00 56.94 186 SER A CA 1
ATOM 1478 C C . SER A 1 186 ? 5.030 3.128 25.889 1.00 56.94 186 SER A C 1
ATOM 1480 O O . SER A 1 186 ? 5.736 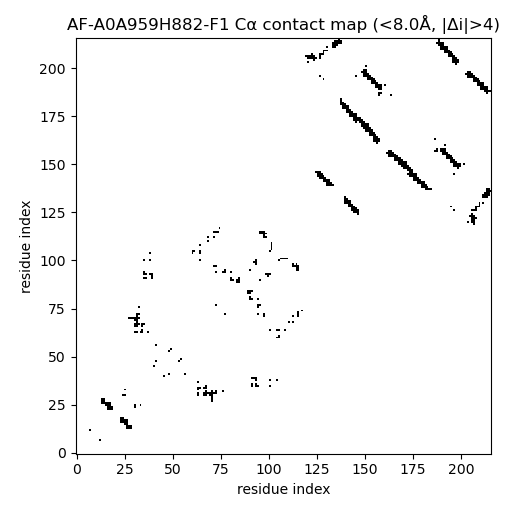3.011 24.890 1.00 56.94 186 SER A O 1
ATOM 1482 N N . GLN A 1 187 ? 3.724 3.412 25.800 1.00 62.00 187 GLN A N 1
ATOM 1483 C CA . GLN A 1 187 ? 2.943 3.338 24.551 1.00 62.00 187 GLN A CA 1
ATOM 1484 C C . GLN A 1 187 ? 2.812 4.662 23.765 1.00 62.00 187 GLN A C 1
ATOM 1486 O O . GLN A 1 187 ? 2.180 4.698 22.713 1.00 62.00 187 GLN A O 1
ATOM 1491 N N . GLY A 1 188 ? 3.470 5.735 24.218 1.00 63.25 188 GLY A N 1
ATOM 1492 C CA . GLY A 1 188 ? 3.533 7.016 23.504 1.00 63.25 188 GLY A CA 1
ATOM 1493 C C . GLY A 1 188 ? 2.310 7.932 23.703 1.00 63.25 188 GLY A C 1
ATOM 1494 O O . GLY A 1 188 ? 1.338 7.553 24.353 1.00 63.25 188 GLY A O 1
ATOM 1495 N N . PRO A 1 189 ? 2.363 9.177 23.187 1.00 66.56 189 PRO A N 1
ATOM 1496 C CA . PRO A 1 189 ? 1.363 10.212 23.479 1.00 66.56 189 PRO A CA 1
ATOM 1497 C C . PRO A 1 189 ? 0.073 10.104 22.652 1.00 66.56 189 PRO A C 1
ATOM 1499 O O . PRO A 1 189 ? -0.938 10.697 23.020 1.00 66.56 189 PRO A O 1
ATOM 1502 N N . PHE A 1 190 ? 0.099 9.375 21.536 1.00 70.50 190 PHE A N 1
ATOM 1503 C CA . PHE A 1 190 ? -1.034 9.235 20.625 1.00 70.50 190 PHE A CA 1
ATOM 1504 C C . PHE A 1 190 ? -1.313 7.763 20.381 1.00 70.50 190 PHE A C 1
ATOM 1506 O O . PHE A 1 190 ? -0.411 7.007 20.017 1.00 70.50 190 PHE A O 1
ATOM 1513 N N . LEU A 1 191 ? -2.572 7.386 20.565 1.00 76.50 191 LEU A N 1
ATOM 1514 C CA . LEU A 1 191 ? -3.049 6.026 20.395 1.00 76.50 191 LEU A CA 1
ATOM 1515 C C . LEU A 1 191 ? -4.286 6.042 19.522 1.00 76.50 191 LEU A C 1
ATOM 1517 O O . LEU A 1 191 ? -5.146 6.915 19.649 1.00 76.50 191 LEU A O 1
ATOM 1521 N N . VAL A 1 192 ? -4.391 5.053 18.652 1.00 81.81 192 VAL A N 1
ATOM 1522 C CA . VAL A 1 192 ? -5.576 4.855 17.827 1.00 81.81 192 VAL A CA 1
ATOM 1523 C C . VAL A 1 192 ? -6.340 3.675 18.399 1.00 81.81 192 VAL A C 1
ATOM 1525 O O . VAL A 1 192 ? -5.830 2.558 18.449 1.00 81.81 192 VAL A O 1
ATOM 1528 N N . CYS A 1 193 ? -7.561 3.931 18.855 1.00 83.38 193 CYS A N 1
ATOM 1529 C CA . CYS A 1 193 ? -8.482 2.904 19.316 1.00 83.38 193 CYS A CA 1
ATOM 1530 C C . CYS A 1 193 ? -9.458 2.595 18.186 1.00 83.38 193 CYS A C 1
ATOM 1532 O O . CYS A 1 193 ? -10.164 3.492 17.732 1.00 83.38 193 CYS A O 1
ATOM 1534 N N . GLN A 1 194 ? -9.523 1.337 17.766 1.00 87.56 194 GLN A N 1
ATOM 1535 C CA . GLN A 1 194 ? -10.484 0.865 16.778 1.00 87.56 194 GLN A CA 1
ATOM 1536 C C . GLN A 1 194 ? -11.367 -0.211 17.401 1.00 87.56 194 GLN A C 1
ATOM 1538 O O . GLN A 1 194 ? -10.876 -1.132 18.054 1.00 87.56 194 GLN A O 1
ATOM 1543 N N . LEU A 1 195 ? -12.673 -0.093 17.206 1.00 88.75 195 LEU A N 1
ATOM 1544 C CA . LEU A 1 195 ? -13.662 -1.036 17.702 1.00 88.75 195 LEU A CA 1
ATOM 1545 C C . LEU A 1 195 ? -14.371 -1.679 16.515 1.00 88.75 195 LEU A C 1
ATOM 1547 O O . LEU A 1 195 ? -14.822 -0.972 15.620 1.00 88.75 195 LEU A O 1
ATOM 1551 N N . TRP A 1 196 ? -14.464 -3.003 16.505 1.00 88.56 196 TRP A N 1
ATOM 1552 C CA . TRP A 1 196 ? -15.202 -3.777 15.509 1.00 88.56 196 TRP A CA 1
ATOM 1553 C C . TRP A 1 196 ? -16.425 -4.404 16.159 1.00 88.56 196 TRP A C 1
ATOM 1555 O O . TRP A 1 196 ? -16.314 -5.001 17.230 1.00 88.56 196 TRP A O 1
ATOM 1565 N N . LEU A 1 197 ? -17.568 -4.306 15.490 1.00 86.69 197 LEU A N 1
ATOM 1566 C CA . LEU A 1 197 ? -18.792 -5.025 15.818 1.00 86.69 197 LEU A CA 1
ATOM 1567 C C . LEU A 1 197 ? -19.036 -6.075 14.732 1.00 86.69 197 LEU A C 1
ATOM 1569 O O . LEU A 1 197 ? -19.169 -5.726 13.564 1.00 86.69 197 LEU A O 1
ATOM 1573 N N . LEU A 1 198 ? -19.116 -7.352 15.094 1.00 84.00 198 LEU A N 1
ATOM 1574 C CA . LEU A 1 198 ? -19.251 -8.472 14.162 1.00 84.00 198 LEU A CA 1
ATOM 1575 C C . LEU A 1 198 ? -20.557 -9.248 14.392 1.00 84.00 198 LEU A C 1
ATOM 1577 O O . LEU A 1 198 ? -21.050 -9.363 15.515 1.00 84.00 198 LEU A O 1
ATOM 1581 N N . ARG A 1 199 ? -21.112 -9.827 13.323 1.00 82.31 199 ARG A N 1
ATOM 1582 C CA . ARG A 1 199 ? -22.213 -10.798 13.392 1.00 82.31 199 ARG A CA 1
ATOM 1583 C 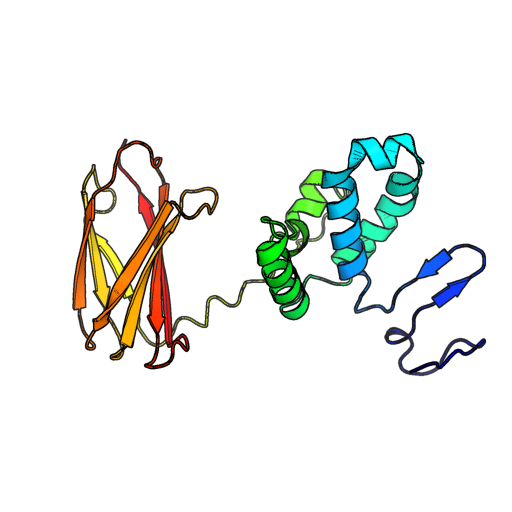C . ARG A 1 199 ? -21.719 -12.107 13.988 1.00 82.31 199 ARG A C 1
ATOM 1585 O O . ARG A 1 199 ? -20.542 -12.454 13.890 1.00 82.31 199 ARG A O 1
ATOM 1592 N N . GLU A 1 200 ? -22.661 -12.884 14.504 1.00 71.75 200 GLU A N 1
ATOM 1593 C CA . GLU A 1 200 ? -22.441 -14.292 14.820 1.00 71.75 200 GLU A CA 1
ATOM 1594 C C . GLU A 1 200 ? -21.949 -15.014 13.546 1.00 71.75 200 GLU A C 1
ATOM 1596 O O . GLU A 1 200 ? -22.636 -15.027 12.524 1.00 71.75 200 GLU A O 1
ATOM 1601 N N . GLY A 1 201 ? -20.705 -15.508 13.566 1.00 67.50 201 GLY A N 1
ATOM 1602 C CA . GLY A 1 201 ? -20.005 -16.034 12.382 1.00 67.50 201 GLY A CA 1
ATOM 1603 C C . GLY A 1 201 ? -18.877 -15.151 11.820 1.00 67.50 201 GLY A C 1
ATOM 1604 O O . GLY A 1 201 ? -18.222 -15.563 10.867 1.00 67.50 201 GLY A O 1
ATOM 1605 N N . GLY A 1 202 ? -18.608 -13.979 12.409 1.00 71.31 202 GLY A N 1
ATOM 1606 C CA . GLY A 1 202 ? -17.387 -13.193 12.167 1.00 71.31 202 GLY A CA 1
ATOM 1607 C C . GLY A 1 202 ? -17.445 -12.188 11.012 1.00 71.31 202 GLY A C 1
ATOM 1608 O O . GLY A 1 202 ? -16.431 -11.574 10.699 1.00 71.31 202 GLY A O 1
ATOM 1609 N N . ALA A 1 203 ? -18.605 -11.990 10.383 1.00 75.75 203 ALA A N 1
ATOM 1610 C CA . ALA A 1 203 ? -18.777 -10.936 9.382 1.00 75.75 203 ALA A CA 1
ATOM 1611 C C . ALA A 1 203 ? -18.901 -9.565 10.064 1.00 75.75 203 ALA A C 1
ATOM 1613 O O . ALA A 1 203 ? -19.726 -9.406 10.964 1.00 75.75 203 ALA A O 1
ATOM 1614 N N . LEU A 1 204 ? -18.118 -8.577 9.635 1.00 75.25 204 LEU A N 1
ATOM 1615 C CA . LEU A 1 204 ? -18.144 -7.231 10.206 1.00 75.25 204 LEU A CA 1
ATOM 1616 C C . LEU A 1 204 ? -19.499 -6.537 9.947 1.00 75.25 204 LEU A C 1
ATOM 1618 O O . LEU A 1 204 ? -20.013 -6.563 8.831 1.00 75.25 204 LEU A O 1
ATOM 1622 N N . ILE A 1 205 ? -20.095 -5.967 10.997 1.00 76.12 205 ILE A N 1
ATOM 1623 C CA . ILE A 1 205 ? -21.318 -5.144 10.959 1.00 76.12 205 ILE A CA 1
ATOM 1624 C C . ILE A 1 205 ? -20.950 -3.670 10.831 1.00 76.12 205 ILE A C 1
ATOM 1626 O O . ILE A 1 205 ? -21.573 -2.960 10.049 1.00 76.12 205 ILE A O 1
ATOM 1630 N N . ASP A 1 206 ? -20.008 -3.222 11.660 1.00 78.00 206 ASP A N 1
ATOM 1631 C CA . ASP A 1 206 ? -19.642 -1.819 11.822 1.00 78.00 206 ASP A CA 1
ATOM 1632 C C . ASP A 1 206 ? -18.237 -1.723 12.440 1.00 78.00 206 ASP A C 1
ATOM 1634 O O . ASP A 1 206 ? -17.810 -2.630 13.169 1.00 78.00 206 ASP A O 1
ATOM 1638 N N . SER A 1 207 ? -17.523 -0.632 12.184 1.00 82.25 207 SER A N 1
ATOM 1639 C CA . SER A 1 207 ? -16.293 -0.302 12.888 1.00 82.25 207 SER A CA 1
ATOM 1640 C C . SER A 1 207 ? -16.168 1.197 13.110 1.00 82.25 207 SER A C 1
ATOM 1642 O O . SER A 1 207 ? -16.490 1.973 12.221 1.00 82.25 207 SER A O 1
ATOM 1644 N N . GLU A 1 208 ? -15.619 1.584 14.257 1.00 82.69 208 GLU A N 1
ATOM 1645 C CA . GLU A 1 208 ? -15.377 2.987 14.586 1.00 82.69 208 GLU A CA 1
ATOM 1646 C C . GLU A 1 208 ? -13.953 3.155 15.118 1.00 82.69 208 GLU A C 1
ATOM 1648 O O . GLU A 1 208 ? -13.438 2.302 15.855 1.00 82.69 208 GLU A O 1
ATOM 1653 N N . LYS A 1 209 ? -13.307 4.264 14.751 1.00 83.19 209 LYS A N 1
ATOM 1654 C CA . LYS A 1 209 ? -11.928 4.576 15.123 1.00 83.19 209 LYS A CA 1
ATOM 1655 C C . LYS A 1 209 ? -11.851 5.952 15.770 1.00 83.19 209 LYS A C 1
ATOM 1657 O O . LYS A 1 209 ? -12.344 6.933 15.230 1.00 83.19 209 LYS A O 1
ATOM 1662 N N . ILE A 1 210 ? -11.156 6.044 16.900 1.00 81.19 210 ILE A N 1
ATOM 1663 C CA . ILE A 1 210 ? -10.883 7.322 17.561 1.00 81.19 210 ILE A CA 1
ATOM 1664 C C . ILE A 1 210 ? -9.407 7.503 17.863 1.00 81.19 210 ILE A C 1
ATOM 1666 O O . ILE A 1 210 ? -8.697 6.567 18.240 1.00 81.19 210 ILE A O 1
ATOM 1670 N N . LEU A 1 211 ? -8.971 8.756 17.757 1.00 74.38 211 LEU A N 1
ATOM 1671 C CA . LEU A 1 211 ? -7.689 9.192 18.279 1.00 74.38 211 LEU A CA 1
ATOM 1672 C C . LEU A 1 211 ? -7.820 9.484 19.776 1.00 74.38 211 LEU A C 1
ATOM 1674 O O . LEU A 1 211 ? -8.649 10.289 20.215 1.00 74.38 211 LEU A O 1
ATOM 1678 N N . TRP A 1 212 ? -6.956 8.855 20.557 1.00 71.38 212 TRP A N 1
ATOM 1679 C CA . TRP A 1 212 ? -6.799 9.108 21.973 1.00 71.38 212 TRP A CA 1
ATOM 1680 C C . TRP A 1 212 ? -5.451 9.782 22.250 1.00 71.38 212 TRP A C 1
ATOM 1682 O O . TRP A 1 212 ? -4.398 9.275 21.863 1.00 71.38 212 TRP A O 1
ATOM 1692 N N . ASN A 1 213 ? -5.493 10.911 22.963 1.00 67.12 213 ASN A N 1
ATOM 1693 C CA . ASN A 1 213 ? -4.305 11.546 23.520 1.00 67.12 213 ASN A CA 1
ATOM 1694 C C . ASN A 1 213 ? -4.007 10.981 24.913 1.00 67.12 213 ASN A C 1
ATOM 1696 O O . ASN A 1 213 ? -4.698 11.305 25.889 1.00 67.12 213 ASN A O 1
ATOM 1700 N N . GLY A 1 214 ? -2.951 10.176 25.006 1.00 59.78 214 GLY A N 1
ATOM 1701 C CA . GLY A 1 214 ? -2.308 9.865 26.276 1.00 59.78 214 GLY A CA 1
ATOM 1702 C C . GLY A 1 214 ? -1.639 11.129 26.822 1.00 59.78 214 GLY A C 1
ATOM 1703 O O . GLY A 1 214 ? -0.925 11.834 26.106 1.00 59.78 214 GLY A O 1
ATOM 1704 N N . ALA A 1 215 ? -1.910 11.476 28.076 1.00 52.16 215 ALA A N 1
ATOM 1705 C CA . ALA A 1 215 ? -1.219 12.571 28.742 1.00 52.16 215 ALA A CA 1
ATOM 1706 C C . ALA A 1 215 ? 0.261 12.207 28.948 1.00 52.16 215 ALA A C 1
ATOM 1708 O O . ALA A 1 215 ? 0.596 11.041 29.155 1.00 52.16 215 ALA A O 1
ATOM 1709 N N . ARG A 1 216 ? 1.123 13.228 28.866 1.00 49.06 216 ARG A N 1
ATOM 1710 C CA . ARG A 1 216 ? 2.564 13.136 29.147 1.00 49.06 216 ARG A CA 1
ATOM 1711 C C . ARG A 1 216 ? 2.851 12.664 30.567 1.00 49.06 216 ARG A C 1
ATOM 1713 O O . ARG A 1 216 ? 2.086 13.071 31.471 1.00 49.06 216 ARG A O 1
#